Protein AF-A0A0D6ZYA7-F1 (afdb_monomer)

Structure (mmCIF, N/CA/C/O backbone):
data_AF-A0A0D6ZYA7-F1
#
_entry.id   AF-A0A0D6ZYA7-F1
#
loop_
_atom_site.group_PDB
_atom_site.id
_atom_site.type_symbol
_atom_site.label_atom_id
_atom_site.label_alt_id
_atom_site.label_comp_id
_atom_site.label_asym_id
_atom_site.label_entity_id
_atom_site.label_seq_id
_atom_site.pdbx_PDB_ins_code
_atom_site.Cartn_x
_atom_site.Cartn_y
_atom_site.Cartn_z
_atom_site.occupancy
_atom_site.B_iso_or_equiv
_atom_site.auth_seq_id
_atom_site.auth_comp_id
_atom_site.auth_asym_id
_atom_site.auth_atom_id
_atom_site.pdbx_PDB_model_num
ATOM 1 N N . MET A 1 1 ? 7.123 27.971 -6.204 1.00 27.34 1 MET A N 1
ATOM 2 C CA . MET A 1 1 ? 7.554 26.695 -5.605 1.00 27.34 1 MET A CA 1
ATOM 3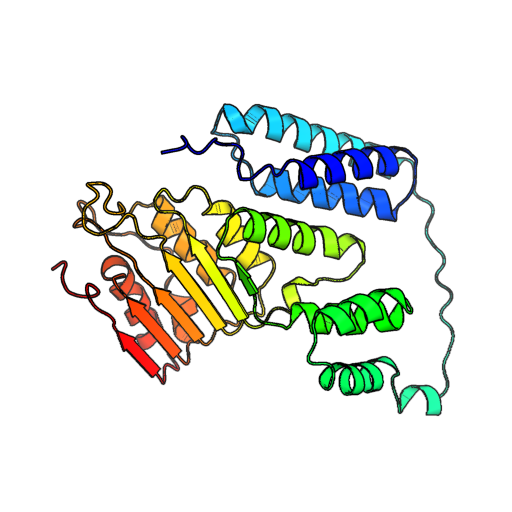 C C . MET A 1 1 ? 7.443 26.817 -4.100 1.00 27.34 1 MET A C 1
ATOM 5 O O . MET A 1 1 ? 8.251 27.496 -3.482 1.00 27.34 1 MET A O 1
ATOM 9 N N . THR A 1 2 ? 6.384 26.265 -3.517 1.00 24.59 2 THR A N 1
ATOM 10 C CA . THR A 1 2 ? 6.310 26.042 -2.070 1.00 24.59 2 THR A CA 1
ATOM 11 C C . THR A 1 2 ? 7.345 24.984 -1.723 1.00 24.59 2 THR A C 1
ATOM 13 O O . THR A 1 2 ? 7.257 23.864 -2.215 1.00 24.59 2 THR A O 1
ATOM 16 N N . ILE A 1 3 ? 8.343 25.369 -0.934 1.00 27.20 3 ILE A N 1
ATOM 17 C CA . ILE A 1 3 ? 9.324 24.457 -0.346 1.00 27.20 3 ILE A CA 1
ATOM 18 C C . ILE A 1 3 ? 8.525 23.432 0.470 1.00 27.20 3 ILE A C 1
ATOM 20 O O . ILE A 1 3 ? 7.882 23.796 1.458 1.00 27.20 3 ILE A O 1
ATOM 24 N N . LEU A 1 4 ? 8.480 22.191 -0.015 1.00 34.66 4 LEU A N 1
ATOM 25 C CA . LEU A 1 4 ? 7.764 21.084 0.614 1.00 34.66 4 LEU A CA 1
ATOM 26 C C . LEU A 1 4 ? 8.436 20.792 1.962 1.00 34.66 4 LEU A C 1
ATOM 28 O O . LEU A 1 4 ? 9.656 20.673 2.062 1.00 34.66 4 LEU A O 1
ATOM 32 N N . SER A 1 5 ? 7.644 20.802 3.031 1.00 36.56 5 SER A N 1
ATOM 33 C CA . SER A 1 5 ? 8.144 20.660 4.397 1.00 36.56 5 SER A CA 1
ATOM 34 C C . SER A 1 5 ? 8.345 19.172 4.712 1.00 36.56 5 SER A C 1
ATOM 36 O O . SER A 1 5 ? 7.483 18.377 4.350 1.00 36.56 5 SER A O 1
ATOM 38 N N . PRO A 1 6 ? 9.358 18.775 5.505 1.00 38.84 6 PRO A N 1
ATOM 39 C CA . PRO A 1 6 ? 9.546 17.396 5.998 1.00 38.84 6 PRO A CA 1
ATOM 40 C C . PRO A 1 6 ? 8.375 16.810 6.828 1.00 38.84 6 PRO A C 1
ATOM 42 O O . PRO A 1 6 ? 8.498 15.751 7.434 1.00 38.84 6 PRO A O 1
ATOM 45 N N . ASN A 1 7 ? 7.240 17.511 6.913 1.00 51.12 7 ASN A N 1
ATOM 46 C CA . ASN A 1 7 ? 6.083 17.215 7.753 1.00 51.12 7 ASN A CA 1
ATOM 47 C C . ASN A 1 7 ? 4.906 16.553 7.012 1.00 51.12 7 ASN A C 1
ATOM 49 O O . ASN A 1 7 ? 3.872 16.334 7.635 1.00 51.12 7 ASN A O 1
ATOM 53 N N . HIS A 1 8 ? 5.019 16.205 5.725 1.00 54.81 8 HIS A N 1
ATOM 54 C CA . HIS A 1 8 ? 3.889 15.627 4.975 1.00 54.81 8 HIS A CA 1
ATOM 55 C C . HIS A 1 8 ? 3.412 14.258 5.508 1.00 54.81 8 HIS A C 1
ATOM 57 O O . HIS A 1 8 ? 2.240 13.923 5.371 1.00 54.81 8 HIS A O 1
ATOM 63 N N . LEU A 1 9 ? 4.278 13.493 6.186 1.00 56.12 9 LEU A N 1
ATOM 64 C CA . LEU A 1 9 ? 3.912 12.223 6.843 1.00 56.12 9 LEU A CA 1
ATOM 65 C C . LEU A 1 9 ? 3.143 12.414 8.166 1.00 56.12 9 LEU A C 1
ATOM 67 O O . LEU A 1 9 ? 2.661 11.449 8.756 1.00 56.12 9 LEU A O 1
ATOM 71 N N . LEU A 1 10 ? 3.050 13.654 8.648 1.00 59.16 10 LEU A N 1
ATOM 72 C CA . LEU A 1 10 ? 2.496 14.038 9.942 1.00 59.16 10 LEU A CA 1
ATOM 73 C C . LEU A 1 10 ? 1.317 14.984 9.734 1.00 59.16 10 LEU A C 1
ATOM 75 O O . LEU A 1 10 ? 1.312 16.124 10.201 1.00 59.16 10 LEU A O 1
ATOM 79 N N . GLU A 1 11 ? 0.323 14.503 8.996 1.00 64.38 11 GLU A N 1
ATOM 80 C CA . GLU A 1 11 ? -0.922 15.229 8.784 1.00 64.38 11 GLU A CA 1
ATOM 81 C C . GLU A 1 11 ? -1.530 15.616 10.146 1.00 64.38 11 GLU A C 1
ATOM 83 O O . GLU A 1 11 ? -1.742 14.760 11.013 1.00 64.38 11 GLU A O 1
ATOM 88 N N . GLN A 1 12 ? -1.782 16.913 10.358 1.00 64.25 12 GLN A N 1
ATOM 89 C CA . GLN A 1 12 ? -2.197 17.446 11.662 1.00 64.25 12 GLN A CA 1
ATOM 90 C C . GLN A 1 12 ? -3.466 16.757 12.187 1.00 64.25 12 GLN A C 1
ATOM 92 O O . GLN A 1 12 ? -3.571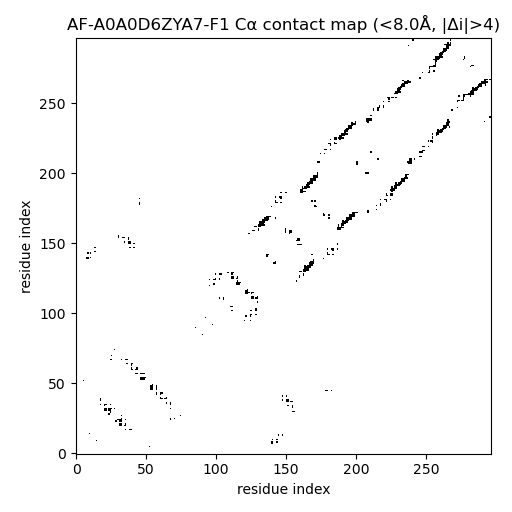 16.458 13.370 1.00 64.25 12 GLN A O 1
ATOM 97 N N . THR A 1 13 ? -4.393 16.425 11.292 1.00 60.84 13 THR A N 1
ATOM 98 C CA . THR A 1 13 ? -5.633 15.690 11.579 1.00 60.84 13 THR A CA 1
ATOM 99 C C . THR A 1 13 ? -5.370 14.316 12.207 1.00 60.84 13 THR A C 1
ATOM 101 O O . THR A 1 13 ? -6.045 13.921 13.161 1.00 60.84 13 THR A O 1
ATOM 104 N N . ILE A 1 14 ? -4.360 13.594 11.720 1.00 65.56 14 ILE A N 1
ATOM 105 C CA . ILE A 1 14 ? -3.967 12.269 12.214 1.00 65.56 14 ILE A CA 1
ATOM 106 C C . ILE A 1 14 ? -3.228 12.394 13.550 1.00 65.56 14 ILE A C 1
ATOM 108 O O . ILE A 1 14 ? -3.440 11.584 14.461 1.00 65.56 14 ILE A O 1
ATOM 112 N N . LEU A 1 15 ? -2.400 13.430 13.706 1.00 64.06 15 LEU A N 1
ATOM 113 C CA . LEU A 1 15 ? -1.754 13.752 14.980 1.00 64.06 15 LEU A CA 1
ATOM 114 C C . LEU A 1 15 ? -2.774 14.103 16.068 1.00 64.06 15 LEU A C 1
ATOM 116 O O . LEU A 1 15 ? -2.695 13.580 17.184 1.00 64.06 15 LEU A O 1
ATOM 120 N N . ASP A 1 16 ? -3.762 14.931 15.736 1.00 61.72 16 ASP A N 1
ATOM 121 C CA . ASP A 1 16 ? -4.838 15.331 16.640 1.00 61.72 16 ASP A CA 1
ATOM 122 C C . ASP A 1 16 ? -5.669 14.115 17.058 1.00 61.72 16 ASP A C 1
ATOM 124 O O . ASP A 1 16 ? -5.930 13.913 18.250 1.00 61.72 16 ASP A O 1
ATOM 128 N N . PHE A 1 17 ? -6.013 13.244 16.102 1.00 69.38 17 PHE A N 1
ATOM 129 C CA . PHE A 1 17 ? -6.710 11.988 16.376 1.00 69.38 17 PHE A CA 1
ATOM 130 C C . PHE A 1 17 ? -5.899 11.069 17.298 1.00 69.38 17 PHE A C 1
ATOM 132 O O . PHE A 1 17 ? -6.431 10.541 18.280 1.00 69.38 17 PHE A O 1
ATOM 139 N N . THR A 1 18 ? -4.608 10.887 17.018 1.00 64.44 18 THR A N 1
ATOM 140 C CA . THR A 1 18 ? -3.719 10.023 17.810 1.00 64.44 18 THR A CA 1
ATOM 141 C C . THR A 1 18 ? -3.585 10.555 19.234 1.00 64.44 18 THR A C 1
ATOM 143 O O . THR A 1 18 ? -3.705 9.799 20.200 1.00 64.44 18 THR A O 1
ATOM 146 N N . THR A 1 19 ? -3.451 11.872 19.386 1.00 66.25 19 THR A N 1
ATOM 147 C CA . THR A 1 19 ? -3.387 12.550 20.687 1.00 66.25 19 THR A CA 1
ATOM 148 C C . THR A 1 19 ? -4.690 12.386 21.471 1.00 66.25 19 THR A C 1
ATOM 150 O O . THR A 1 19 ? -4.669 12.010 22.647 1.00 66.25 19 THR A O 1
ATOM 153 N N . ALA A 1 20 ? -5.839 12.621 20.830 1.00 63.00 20 ALA A N 1
ATOM 154 C CA . ALA A 1 20 ? -7.153 12.475 21.454 1.00 63.00 20 ALA A CA 1
ATOM 155 C C . ALA A 1 20 ? -7.415 11.029 21.907 1.00 63.00 20 ALA A C 1
ATOM 157 O O . ALA A 1 20 ? -7.830 10.801 23.046 1.00 63.00 20 ALA A O 1
ATOM 158 N N . THR A 1 21 ? -7.098 10.056 21.050 1.00 64.38 21 THR A N 1
ATOM 159 C CA . THR A 1 21 ? -7.255 8.621 21.334 1.00 64.38 21 THR A CA 1
ATOM 160 C C . THR A 1 21 ? -6.328 8.178 22.466 1.00 64.38 21 THR A C 1
ATOM 162 O O . THR A 1 21 ? -6.749 7.443 23.354 1.00 64.38 21 THR A O 1
ATOM 165 N N . THR A 1 22 ? -5.092 8.683 22.510 1.00 68.25 22 THR A N 1
ATOM 166 C CA . THR A 1 22 ? -4.138 8.401 23.599 1.00 68.25 22 THR A CA 1
ATOM 167 C C . THR A 1 22 ? -4.645 8.928 24.936 1.00 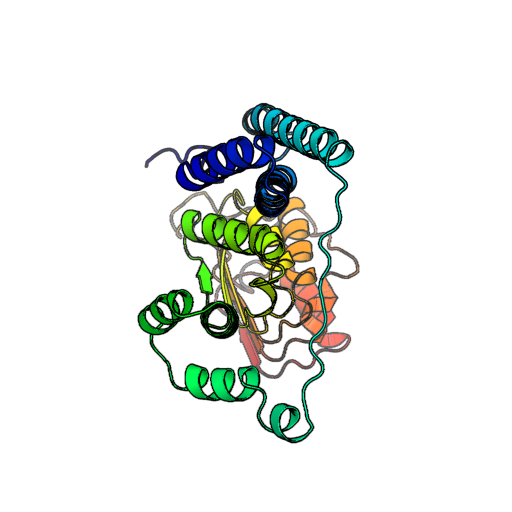68.25 22 THR A C 1
ATOM 169 O O . THR A 1 22 ? -4.628 8.212 25.937 1.00 68.25 22 THR A O 1
ATOM 172 N N . ARG A 1 23 ? -5.180 10.154 24.958 1.00 68.19 23 ARG A N 1
ATOM 173 C CA . ARG A 1 23 ? -5.787 10.729 26.165 1.00 68.19 23 ARG A CA 1
ATOM 174 C C . ARG A 1 23 ? -6.977 9.893 26.648 1.00 68.19 23 ARG A C 1
ATOM 176 O O . ARG A 1 23 ? -7.090 9.627 27.842 1.00 68.19 23 ARG A O 1
ATOM 183 N N . ALA A 1 24 ? -7.831 9.435 25.731 1.00 63.47 24 ALA A N 1
ATOM 184 C CA . ALA A 1 24 ? -8.959 8.560 26.052 1.00 63.47 24 ALA A CA 1
ATOM 185 C C . ALA A 1 24 ? -8.515 7.162 26.534 1.00 63.47 24 ALA A C 1
ATOM 187 O O . ALA A 1 24 ? -9.109 6.601 27.455 1.00 63.47 24 ALA A O 1
ATOM 188 N N . ALA A 1 25 ? -7.449 6.611 25.952 1.00 66.94 25 ALA A N 1
ATOM 189 C CA . ALA A 1 25 ? -6.867 5.319 26.308 1.00 66.94 25 ALA A CA 1
ATOM 190 C C . ALA A 1 25 ? -6.309 5.289 27.741 1.00 66.94 25 ALA A C 1
ATOM 192 O O . ALA A 1 25 ? -6.545 4.324 28.483 1.00 66.94 25 ALA A O 1
ATOM 193 N N . LEU A 1 26 ? -5.629 6.365 28.151 1.00 66.81 26 LEU A N 1
ATOM 194 C CA . LEU A 1 26 ? -5.155 6.555 29.526 1.00 66.81 26 LEU A CA 1
ATOM 195 C C . LEU A 1 26 ? -6.319 6.617 30.534 1.00 66.81 26 LEU A C 1
ATOM 197 O O . LEU A 1 26 ? -6.157 6.201 31.677 1.00 66.81 26 LEU A O 1
ATOM 201 N N . GLY A 1 27 ? -7.514 7.025 30.089 1.00 64.75 27 GLY A N 1
ATOM 202 C CA . GLY A 1 27 ? -8.759 7.016 30.865 1.00 64.75 27 GLY A CA 1
ATOM 203 C C . GLY A 1 27 ? -9.431 5.645 31.053 1.00 64.75 27 GLY A C 1
ATOM 204 O O . GLY A 1 27 ? -10.433 5.572 31.758 1.00 64.75 27 GLY A O 1
ATOM 205 N N . GLY A 1 28 ? -8.908 4.555 30.467 1.00 58.28 28 GLY A N 1
ATOM 206 C CA . GLY A 1 28 ? -9.279 3.184 30.869 1.00 58.28 28 GLY A CA 1
ATOM 207 C C . GLY A 1 28 ? -10.145 2.351 29.916 1.00 58.28 28 GLY A C 1
ATOM 208 O O . GLY A 1 28 ? -10.574 1.269 30.303 1.00 58.28 28 GLY A O 1
ATOM 209 N N . VAL A 1 29 ? -10.391 2.779 28.673 1.00 63.84 29 VAL A N 1
ATOM 210 C CA . VAL A 1 29 ? -11.175 1.978 27.708 1.00 63.84 29 VAL A CA 1
ATOM 211 C C . VAL A 1 29 ? -10.259 1.068 26.877 1.00 63.84 29 VAL A C 1
ATOM 213 O O . VAL A 1 29 ? -9.436 1.547 26.101 1.00 63.84 29 VAL A O 1
ATOM 216 N N . GLU A 1 30 ? -10.424 -0.254 26.988 1.00 65.81 30 GLU A N 1
ATOM 217 C CA . GLU A 1 30 ? -9.566 -1.265 26.335 1.00 65.81 30 GLU A CA 1
ATOM 218 C C . GLU A 1 30 ? -9.488 -1.108 24.801 1.00 65.81 30 GLU A C 1
ATOM 220 O O . GLU A 1 30 ? -8.398 -1.074 24.228 1.00 65.81 30 GLU A O 1
ATOM 225 N N . ASN A 1 31 ? -10.625 -0.887 24.127 1.00 65.81 31 ASN A N 1
ATOM 226 C CA . ASN A 1 31 ? -10.653 -0.645 22.676 1.00 65.81 31 ASN A CA 1
ATOM 227 C C . ASN A 1 31 ? -9.946 0.665 22.270 1.00 65.81 31 ASN A C 1
ATOM 229 O O . ASN A 1 31 ? -9.339 0.734 21.200 1.00 65.81 31 ASN A O 1
ATOM 233 N N . GLN A 1 32 ? -9.986 1.697 23.122 1.00 70.00 32 GLN A N 1
ATOM 234 C CA . GLN A 1 32 ? -9.280 2.965 22.885 1.00 70.00 32 GLN A CA 1
ATOM 235 C C . GLN A 1 32 ? -7.770 2.784 23.053 1.00 70.00 32 GLN A C 1
ATOM 237 O O . GLN A 1 32 ? -7.006 3.326 22.263 1.00 70.00 32 GLN A O 1
ATOM 242 N N . ARG A 1 33 ? -7.332 1.951 24.008 1.00 74.19 33 ARG A N 1
ATOM 243 C CA . ARG A 1 33 ? -5.915 1.588 24.169 1.00 74.19 33 ARG A CA 1
ATOM 244 C C . ARG A 1 33 ? -5.376 0.859 22.954 1.00 74.19 33 ARG A C 1
ATOM 246 O O . ARG A 1 33 ? -4.363 1.278 22.415 1.00 74.19 33 ARG A O 1
ATOM 253 N N . LYS A 1 34 ? -6.090 -0.157 22.460 1.00 78.94 34 LYS A N 1
ATOM 254 C CA . LYS A 1 34 ? -5.686 -0.878 21.244 1.00 78.94 34 LYS A CA 1
ATOM 255 C C . LYS A 1 34 ? -5.596 0.054 20.029 1.00 78.94 34 LYS A C 1
ATOM 257 O O . LYS A 1 34 ? -4.653 -0.048 19.251 1.00 78.94 34 LYS A O 1
ATOM 262 N N . THR A 1 35 ? -6.543 0.985 19.892 1.00 76.25 35 THR A N 1
ATOM 263 C CA . THR A 1 35 ? -6.526 1.998 18.822 1.00 76.25 35 THR A CA 1
ATOM 264 C C . THR A 1 35 ? -5.338 2.950 18.969 1.00 76.25 35 THR A C 1
ATOM 266 O O . THR A 1 35 ? -4.628 3.178 17.994 1.00 76.25 35 THR A O 1
ATOM 269 N N . ALA A 1 36 ? -5.073 3.452 20.180 1.00 73.06 36 ALA A N 1
ATOM 270 C CA . ALA A 1 36 ? -3.934 4.321 20.461 1.00 73.06 36 ALA A CA 1
ATOM 271 C C . ALA A 1 36 ? -2.598 3.611 20.190 1.00 73.06 36 ALA A C 1
ATOM 273 O O . ALA A 1 36 ? -1.747 4.167 19.505 1.00 73.06 36 ALA A O 1
ATOM 274 N N . SER A 1 37 ? -2.429 2.365 20.646 1.00 83.50 37 SER A N 1
ATOM 275 C CA . SER A 1 37 ? -1.213 1.586 20.394 1.00 83.50 37 SER A CA 1
ATOM 276 C C . SER A 1 37 ? -0.972 1.379 18.898 1.00 83.50 37 SER A C 1
ATOM 278 O O . SER A 1 37 ? 0.136 1.612 18.429 1.00 83.50 37 SER A O 1
ATOM 280 N N . LEU A 1 38 ? -1.997 1.010 18.119 1.00 82.00 38 LEU A N 1
ATOM 281 C CA . LEU A 1 38 ? -1.848 0.862 16.664 1.00 82.00 38 LEU A CA 1
ATOM 282 C C . LEU A 1 38 ? -1.545 2.198 15.966 1.00 82.00 38 LEU A C 1
ATOM 284 O O . LEU A 1 38 ? -0.748 2.224 15.029 1.00 82.00 38 LEU A O 1
ATOM 288 N N . ALA A 1 39 ? -2.138 3.302 16.431 1.00 78.12 39 ALA A N 1
ATOM 289 C CA . ALA A 1 39 ? -1.873 4.638 15.900 1.00 78.12 39 ALA A CA 1
ATOM 290 C C . ALA A 1 39 ? -0.416 5.071 16.138 1.00 78.12 39 ALA A C 1
ATOM 292 O O . ALA A 1 39 ? 0.238 5.565 15.224 1.00 78.12 39 ALA A O 1
ATOM 293 N N . HIS A 1 40 ? 0.135 4.820 17.328 1.00 79.81 40 HIS A N 1
ATOM 294 C CA . HIS A 1 40 ? 1.549 5.098 17.603 1.00 79.81 40 HIS A CA 1
ATOM 295 C C . HIS A 1 40 ? 2.490 4.136 16.867 1.00 79.81 40 HIS A C 1
ATOM 297 O O . HIS A 1 40 ? 3.501 4.570 16.320 1.00 79.81 40 HIS A O 1
ATOM 303 N N . GLN A 1 41 ? 2.149 2.844 16.779 1.00 86.62 41 GLN A N 1
ATOM 304 C CA . GLN A 1 41 ? 2.923 1.860 16.008 1.00 86.62 41 GLN A CA 1
ATOM 305 C C . GLN A 1 41 ? 3.013 2.226 14.525 1.00 86.62 41 GLN A C 1
ATOM 307 O O . GLN A 1 41 ? 4.044 1.973 13.902 1.00 86.62 41 GLN A O 1
ATOM 312 N N . PHE A 1 42 ? 1.965 2.832 13.958 1.00 85.56 42 PHE A N 1
ATOM 313 C CA . PHE A 1 42 ? 2.005 3.359 12.598 1.00 85.56 42 PHE A CA 1
ATOM 314 C C . PHE A 1 42 ? 3.157 4.358 12.429 1.00 85.56 42 PHE A C 1
ATOM 316 O O . PHE A 1 42 ? 4.023 4.127 11.585 1.00 85.56 42 PHE A O 1
ATOM 323 N N . PHE A 1 43 ? 3.229 5.390 13.276 1.00 82.38 43 PHE A N 1
ATOM 324 C CA . PHE A 1 43 ? 4.291 6.396 13.202 1.00 82.38 43 PHE A CA 1
ATOM 325 C C . PHE A 1 43 ? 5.676 5.824 13.505 1.00 82.38 43 PHE A C 1
ATOM 327 O O . PHE A 1 43 ? 6.622 6.121 12.781 1.00 82.38 43 PHE A O 1
ATOM 334 N N . VAL A 1 44 ? 5.802 4.949 14.508 1.00 84.69 44 VAL A N 1
ATOM 335 C CA . VAL A 1 44 ? 7.081 4.287 14.823 1.00 84.69 44 VAL A CA 1
ATOM 336 C C . VAL A 1 44 ? 7.585 3.438 13.658 1.00 84.69 44 VAL A C 1
ATOM 338 O O . VAL A 1 44 ? 8.784 3.391 13.416 1.00 84.69 44 VAL A O 1
ATOM 341 N N . SER A 1 45 ? 6.685 2.789 12.914 1.00 85.06 45 SER A N 1
ATOM 342 C CA . SER A 1 45 ? 7.066 2.001 11.736 1.00 85.06 45 SER A CA 1
ATOM 343 C C . SER A 1 45 ? 7.414 2.840 10.506 1.00 85.06 45 SER A C 1
ATOM 345 O O . SER A 1 45 ? 7.946 2.295 9.544 1.00 85.06 45 SER A O 1
ATOM 347 N N . LEU A 1 46 ? 7.070 4.130 10.514 1.00 83.75 46 LEU A N 1
ATOM 348 C CA . LEU A 1 46 ? 7.222 5.017 9.366 1.00 83.75 46 LEU A CA 1
ATOM 349 C C . LEU A 1 46 ? 8.417 5.963 9.516 1.00 83.75 46 LEU A C 1
ATOM 351 O O . LEU A 1 46 ? 9.105 6.198 8.528 1.00 83.75 46 LEU A O 1
ATOM 355 N N . LEU A 1 47 ? 8.662 6.500 10.715 1.00 83.25 47 LEU A N 1
ATOM 356 C CA . LEU A 1 47 ? 9.702 7.500 10.981 1.00 83.25 47 LEU A CA 1
ATOM 357 C C . LEU A 1 47 ? 11.109 6.889 11.088 1.00 83.25 47 LEU A C 1
ATOM 359 O O . LEU A 1 47 ? 11.278 5.764 11.552 1.00 83.25 47 LEU A O 1
ATOM 363 N N . ASP A 1 48 ? 12.116 7.656 10.675 1.00 78.75 48 ASP A N 1
ATOM 364 C CA . ASP A 1 48 ? 13.518 7.254 10.597 1.00 78.75 48 ASP A CA 1
ATOM 365 C C . ASP A 1 48 ? 14.308 7.909 11.727 1.00 78.75 48 ASP A C 1
ATOM 367 O O . ASP A 1 48 ? 14.333 9.127 11.901 1.00 78.75 48 ASP A O 1
ATOM 371 N N . GLU A 1 49 ? 14.976 7.066 12.504 1.00 81.75 49 GLU A N 1
ATOM 372 C CA . GLU A 1 49 ? 15.797 7.471 13.637 1.00 81.75 49 GLU A CA 1
ATOM 373 C C . GLU A 1 49 ? 17.085 8.187 13.208 1.00 81.75 49 GLU A C 1
ATOM 375 O O . GLU A 1 49 ? 17.656 8.946 13.998 1.00 81.75 49 GLU A O 1
ATOM 380 N N . SER A 1 50 ? 17.533 7.966 11.967 1.00 78.44 50 SER A N 1
ATOM 381 C CA . SER A 1 50 ? 18.725 8.599 11.404 1.00 78.44 50 SER A CA 1
ATOM 382 C C . SER A 1 50 ? 18.495 10.069 11.031 1.00 78.44 50 SER A C 1
ATOM 384 O O . SER A 1 50 ? 19.431 10.869 11.087 1.00 78.44 50 SER A O 1
ATOM 386 N N . ASN A 1 51 ? 17.245 10.450 10.739 1.00 77.81 51 ASN A N 1
ATOM 387 C CA . ASN A 1 51 ? 16.860 11.822 10.438 1.00 77.81 51 ASN A CA 1
ATOM 388 C C . ASN A 1 51 ? 16.629 12.618 11.741 1.00 77.81 51 ASN A C 1
ATOM 390 O O . ASN A 1 51 ? 15.666 12.344 12.465 1.00 77.81 51 ASN A O 1
ATOM 394 N N . PRO A 1 52 ? 17.435 13.656 12.045 1.00 76.81 52 PRO A N 1
ATOM 395 C CA . PRO A 1 52 ? 17.294 14.430 13.280 1.00 76.81 52 PRO A CA 1
ATOM 396 C C . PRO A 1 52 ? 15.911 15.071 13.468 1.00 76.81 52 PRO A C 1
ATOM 398 O O . PRO A 1 52 ? 15.437 15.159 14.599 1.00 76.81 52 PRO A O 1
ATOM 401 N N . ALA A 1 53 ? 15.248 15.482 12.379 1.00 72.50 53 ALA A N 1
ATOM 402 C CA . ALA A 1 53 ? 13.926 16.112 12.427 1.00 72.50 53 ALA A CA 1
ATOM 403 C C . ALA A 1 53 ? 12.794 15.115 12.740 1.00 72.50 53 ALA A C 1
ATOM 405 O O . ALA A 1 53 ? 11.752 15.497 13.278 1.00 72.50 53 ALA A O 1
ATOM 406 N N . GLU A 1 54 ? 12.987 13.835 12.414 1.00 78.94 54 GLU A N 1
ATOM 407 C CA . GLU A 1 54 ? 12.034 12.761 12.708 1.00 78.94 54 GLU A CA 1
ATOM 408 C C . GLU A 1 54 ? 12.322 12.098 14.058 1.00 78.94 54 GLU A C 1
ATOM 410 O O . GLU A 1 54 ? 11.390 11.703 14.759 1.00 78.94 54 GLU A O 1
ATOM 415 N N . LYS A 1 55 ? 13.596 12.036 14.463 1.00 78.88 55 LYS A N 1
ATOM 416 C CA . LYS A 1 55 ? 14.060 11.376 15.687 1.00 78.88 55 LYS A CA 1
ATOM 417 C C . LYS A 1 55 ? 13.356 11.861 16.954 1.00 78.88 55 LYS A C 1
ATOM 419 O O . LYS A 1 55 ? 12.983 11.042 17.796 1.00 78.88 55 LYS A O 1
ATOM 424 N N . GLU A 1 56 ? 13.160 13.170 17.103 1.00 78.31 56 GLU A N 1
ATOM 425 C CA . GLU A 1 56 ? 12.483 13.740 18.279 1.00 78.31 56 GLU A CA 1
ATOM 426 C C . GLU A 1 56 ? 11.031 13.244 18.375 1.00 78.31 56 GLU A C 1
ATOM 428 O O . GLU A 1 56 ? 10.585 12.773 19.422 1.00 78.31 56 GLU A O 1
ATOM 433 N N . LYS A 1 57 ? 10.317 13.247 17.246 1.00 77.44 57 LYS A N 1
ATOM 434 C CA . LYS A 1 57 ? 8.929 12.774 17.161 1.00 77.44 57 LYS A CA 1
ATOM 435 C C . LYS A 1 57 ? 8.837 11.261 17.334 1.00 77.44 57 LYS A C 1
ATOM 437 O O . LYS A 1 57 ? 7.949 10.776 18.029 1.00 77.44 57 LYS A O 1
ATOM 442 N N . LEU A 1 58 ? 9.774 10.514 16.752 1.00 81.38 58 LEU A N 1
ATOM 443 C CA . LEU A 1 58 ? 9.886 9.069 16.928 1.00 81.38 58 LEU A CA 1
ATOM 444 C C . LEU A 1 58 ? 10.087 8.704 18.403 1.00 81.38 58 LEU A C 1
ATOM 446 O O . LEU A 1 58 ? 9.440 7.781 18.891 1.00 81.38 58 LEU A O 1
ATOM 450 N N . THR A 1 59 ? 10.941 9.444 19.114 1.00 79.75 59 THR A N 1
ATOM 451 C CA . THR A 1 59 ? 11.159 9.260 20.558 1.00 79.75 59 THR A CA 1
ATOM 452 C C . THR A 1 59 ? 9.852 9.466 21.322 1.00 79.75 59 THR A C 1
ATOM 454 O O . THR A 1 59 ? 9.441 8.586 22.072 1.00 79.75 59 THR A O 1
ATOM 457 N N . LEU A 1 60 ? 9.119 10.544 21.029 1.00 79.31 60 LEU A N 1
ATOM 458 C CA . LEU A 1 60 ? 7.824 10.820 21.654 1.00 79.31 60 LEU A CA 1
ATOM 459 C C . LEU A 1 60 ? 6.789 9.706 21.414 1.00 79.31 60 LEU A C 1
ATOM 461 O O . LEU A 1 60 ? 6.074 9.317 22.340 1.00 79.31 60 LEU A O 1
ATOM 465 N N . PHE A 1 61 ? 6.703 9.162 20.197 1.00 81.69 61 PHE A N 1
ATOM 466 C CA . PHE A 1 61 ? 5.792 8.052 19.895 1.00 81.69 61 PHE A CA 1
ATOM 467 C C . PHE A 1 61 ? 6.213 6.738 20.573 1.00 81.69 61 PHE A C 1
ATOM 469 O O . PHE A 1 61 ? 5.349 6.012 21.072 1.00 81.69 61 PHE A O 1
ATOM 476 N N . LYS A 1 62 ? 7.521 6.444 20.648 1.00 82.62 62 LYS A N 1
ATOM 477 C CA . LYS A 1 62 ? 8.056 5.295 21.404 1.00 82.62 62 LYS A CA 1
ATOM 478 C C . LYS A 1 62 ? 7.719 5.422 22.898 1.00 82.62 62 LYS A C 1
ATOM 480 O O . LYS A 1 62 ? 7.213 4.468 23.487 1.00 82.62 62 LYS A O 1
ATOM 485 N N . ASP A 1 63 ? 7.894 6.604 23.484 1.00 78.75 63 ASP A N 1
ATOM 486 C CA . ASP A 1 63 ? 7.573 6.865 24.893 1.00 78.75 63 ASP A CA 1
ATOM 487 C C . ASP A 1 63 ? 6.070 6.714 25.176 1.00 78.75 63 ASP A C 1
ATOM 489 O O . ASP A 1 63 ? 5.673 6.101 26.171 1.00 78.75 63 ASP A O 1
ATOM 493 N N . CYS A 1 64 ? 5.212 7.201 24.271 1.00 77.19 64 CYS A N 1
ATOM 494 C CA . CYS A 1 64 ? 3.763 7.020 24.378 1.00 77.19 64 CYS A CA 1
ATOM 495 C C . CYS A 1 64 ? 3.351 5.539 24.307 1.00 77.19 64 CYS A C 1
ATOM 497 O O . CYS A 1 64 ? 2.473 5.120 25.064 1.00 77.19 64 CYS A O 1
ATOM 499 N N . LEU A 1 65 ? 3.982 4.734 23.441 1.00 80.81 65 LEU A N 1
ATOM 500 C CA . LEU A 1 65 ? 3.758 3.282 23.397 1.00 80.81 65 LEU A CA 1
ATOM 501 C C . LEU A 1 65 ? 4.147 2.611 24.710 1.00 80.81 65 LEU A C 1
ATOM 503 O O . LEU A 1 65 ? 3.343 1.868 25.268 1.00 80.81 65 LEU A O 1
ATOM 507 N N . HIS A 1 66 ? 5.329 2.928 25.240 1.00 81.31 66 HIS A N 1
ATOM 508 C CA . HIS A 1 66 ? 5.776 2.397 26.526 1.00 81.31 66 HIS A CA 1
ATOM 509 C C . HIS A 1 66 ? 4.810 2.753 27.665 1.00 81.31 66 HIS A C 1
ATOM 511 O O . HIS A 1 66 ? 4.502 1.903 28.504 1.00 81.31 66 HIS A O 1
ATOM 517 N N . ALA A 1 67 ? 4.274 3.977 27.675 1.00 75.25 67 ALA A N 1
ATOM 518 C CA . ALA A 1 67 ? 3.281 4.399 28.659 1.00 75.25 67 ALA A CA 1
ATOM 519 C C . ALA A 1 67 ? 1.947 3.634 28.529 1.00 75.25 67 ALA A C 1
ATOM 521 O O . ALA A 1 67 ? 1.353 3.244 29.539 1.00 75.25 67 ALA A O 1
ATOM 522 N N . LEU A 1 68 ? 1.476 3.384 27.302 1.00 74.62 68 LEU A N 1
ATOM 523 C CA . LEU A 1 68 ? 0.263 2.596 27.046 1.00 74.62 68 LEU A CA 1
ATOM 524 C C . LEU A 1 68 ? 0.436 1.125 27.454 1.00 74.62 68 LEU A C 1
ATOM 526 O O . LEU A 1 68 ? -0.472 0.551 28.064 1.00 74.62 68 LEU A O 1
ATOM 530 N N . ASP A 1 69 ? 1.603 0.538 27.182 1.00 73.06 69 ASP A N 1
ATOM 531 C CA . ASP A 1 69 ? 1.934 -0.834 27.570 1.00 73.06 69 ASP A CA 1
ATOM 532 C C . ASP A 1 69 ? 2.013 -0.976 29.095 1.00 73.06 69 ASP A C 1
ATOM 534 O O . ASP A 1 69 ? 1.413 -1.894 29.660 1.00 73.06 69 ASP A O 1
ATOM 538 N N . ALA A 1 70 ? 2.641 -0.027 29.794 1.00 66.75 70 ALA A N 1
ATOM 539 C CA . ALA A 1 70 ? 2.671 -0.008 31.257 1.00 66.75 70 ALA A CA 1
ATOM 540 C C . ALA A 1 70 ? 1.258 0.102 31.870 1.00 66.75 70 ALA A C 1
ATOM 542 O O . ALA A 1 70 ? 0.946 -0.570 32.856 1.00 66.75 70 ALA A O 1
ATOM 543 N N . ALA A 1 71 ? 0.363 0.886 31.258 1.00 58.41 71 ALA A N 1
ATOM 544 C CA . ALA A 1 71 ? -1.032 1.005 31.687 1.00 58.41 71 ALA A CA 1
ATOM 545 C C . ALA A 1 71 ? -1.877 -0.257 31.401 1.00 58.41 71 ALA A C 1
ATOM 547 O O . ALA A 1 71 ? -2.923 -0.461 32.032 1.00 58.41 71 ALA A O 1
ATOM 548 N N . SER A 1 72 ? -1.451 -1.109 30.461 1.00 53.38 72 SER A N 1
ATOM 549 C CA . SER A 1 72 ? -2.118 -2.378 30.136 1.00 53.38 72 SER A CA 1
ATOM 550 C C . SER A 1 72 ? -1.923 -3.444 31.223 1.00 53.38 72 SER A C 1
ATOM 552 O O . SER A 1 72 ? -2.871 -4.160 31.548 1.00 53.38 72 SER A O 1
ATOM 554 N N . VAL A 1 73 ? -0.751 -3.465 31.874 1.00 52.47 73 VAL A N 1
ATOM 555 C CA . VAL A 1 73 ? -0.412 -4.392 32.973 1.00 52.47 73 VAL A CA 1
ATOM 556 C C . VAL A 1 73 ? -1.339 -4.205 34.186 1.00 52.47 73 VAL A C 1
ATOM 558 O O . VAL A 1 73 ? -1.588 -5.147 34.934 1.00 52.47 73 VAL A O 1
ATOM 561 N N . LEU A 1 74 ? -1.926 -3.015 34.347 1.00 47.91 74 LEU A N 1
ATOM 562 C CA . LEU A 1 74 ? -2.831 -2.672 35.450 1.00 47.91 74 LEU A CA 1
ATOM 563 C C . LEU A 1 74 ? -4.320 -2.980 35.186 1.00 47.91 74 LEU A C 1
ATOM 565 O O . LEU A 1 74 ? -5.118 -2.888 36.114 1.00 47.91 74 LEU A O 1
ATOM 569 N N . ALA A 1 75 ? -4.723 -3.345 33.961 1.00 44.22 75 ALA A N 1
ATOM 570 C CA . ALA A 1 75 ? -6.140 -3.436 33.567 1.00 44.22 75 ALA A CA 1
ATOM 571 C C . ALA A 1 75 ? -6.577 -4.822 33.053 1.00 44.22 75 ALA A C 1
ATOM 573 O O . ALA A 1 75 ? -7.397 -4.928 32.141 1.00 44.22 75 ALA A O 1
ATOM 574 N N . SER A 1 76 ? -6.053 -5.905 33.633 1.00 37.34 76 SER A N 1
ATOM 575 C CA . SER A 1 76 ? -6.527 -7.261 33.328 1.00 37.34 76 SER A CA 1
ATOM 576 C C . SER A 1 76 ? -7.881 -7.548 33.995 1.00 37.34 76 SER A C 1
ATOM 578 O O . SER A 1 76 ? -7.950 -8.134 35.076 1.00 37.34 76 SER A O 1
ATOM 580 N N . THR A 1 77 ? -8.970 -7.244 33.294 1.00 40.50 77 THR A N 1
ATOM 581 C CA . THR A 1 77 ? -10.277 -7.882 33.512 1.00 40.50 77 THR A CA 1
ATOM 582 C C . THR A 1 77 ? -10.846 -8.316 32.167 1.00 40.50 77 THR A C 1
ATOM 584 O O . THR A 1 77 ? -11.187 -7.484 31.335 1.00 40.50 77 THR A O 1
ATOM 587 N N . LYS A 1 78 ? -10.916 -9.635 31.950 1.00 34.91 78 LYS A N 1
ATOM 588 C CA . LYS A 1 78 ? -11.405 -10.270 30.715 1.00 34.91 78 LYS A CA 1
ATOM 589 C C . LYS A 1 78 ? -12.862 -9.882 30.412 1.00 34.91 78 LYS A C 1
ATOM 591 O O . LYS A 1 78 ? -13.682 -9.934 31.332 1.00 34.91 78 LYS A O 1
ATOM 596 N N . PRO A 1 79 ? -13.254 -9.678 29.142 1.00 37.88 79 PRO A N 1
ATOM 597 C CA . PRO A 1 79 ? -14.661 -9.707 28.773 1.00 37.88 79 PRO A CA 1
ATOM 598 C C . PRO A 1 79 ? -15.154 -11.163 28.704 1.00 37.88 79 PRO A C 1
ATOM 600 O O . PRO A 1 79 ? -14.579 -12.006 28.011 1.00 37.88 79 PRO A O 1
ATOM 603 N N . ARG A 1 80 ? -16.245 -11.472 29.415 1.00 33.56 80 ARG A N 1
ATOM 604 C CA . ARG A 1 80 ? -17.047 -12.681 29.172 1.00 33.56 80 ARG A CA 1
ATOM 605 C C . ARG A 1 80 ? -17.815 -12.488 27.866 1.00 33.56 80 ARG A C 1
ATOM 607 O O . ARG A 1 80 ? -18.620 -11.569 27.760 1.00 33.56 80 ARG A O 1
ATOM 614 N N . THR A 1 81 ? -17.579 -13.351 26.887 1.00 36.47 81 THR A N 1
ATOM 615 C CA . THR A 1 81 ? -18.445 -13.496 25.711 1.00 36.47 81 THR A CA 1
ATOM 616 C C . THR A 1 81 ? -19.297 -14.743 25.909 1.00 36.47 81 THR A C 1
ATOM 618 O O . THR A 1 81 ? -18.791 -15.861 25.888 1.00 36.47 81 THR A O 1
ATOM 621 N N . GLU A 1 82 ? -20.589 -14.549 26.158 1.00 33.31 82 GLU A N 1
ATOM 622 C CA . GLU A 1 82 ? -21.578 -15.625 26.110 1.00 33.31 82 GLU A CA 1
ATOM 623 C C . GLU A 1 82 ? -21.890 -15.929 24.641 1.00 33.31 82 GLU A C 1
ATOM 625 O O . GLU A 1 82 ? -22.310 -15.053 23.883 1.00 33.31 82 GLU A O 1
ATOM 630 N N . PHE A 1 83 ? -21.645 -17.168 24.220 1.00 35.56 83 PHE A N 1
ATOM 631 C CA . PHE A 1 83 ? -22.030 -17.643 22.897 1.00 35.56 83 PHE A CA 1
ATOM 632 C C . PHE A 1 83 ? -23.498 -18.071 22.920 1.00 35.56 83 PHE A C 1
ATOM 634 O O . PHE A 1 83 ? -23.887 -18.958 23.676 1.00 35.56 83 PHE A O 1
ATOM 641 N N . ILE A 1 84 ? -24.311 -17.458 22.061 1.00 36.84 84 ILE A N 1
ATOM 642 C CA . ILE A 1 84 ? -25.695 -17.873 21.817 1.00 36.84 84 ILE A CA 1
ATOM 643 C C . ILE A 1 84 ? -25.672 -19.022 20.800 1.00 36.84 84 ILE A C 1
ATOM 645 O O . ILE A 1 84 ? -25.165 -18.860 19.689 1.00 36.84 84 ILE A O 1
ATOM 649 N N . HIS A 1 85 ? -26.231 -20.180 21.159 1.00 37.00 85 HIS A N 1
ATOM 650 C CA . HIS A 1 85 ? -26.442 -21.288 20.225 1.00 37.00 85 HIS A CA 1
ATOM 651 C C . HIS A 1 85 ? -27.608 -20.972 19.273 1.00 37.00 85 HIS A C 1
ATOM 653 O O . HIS A 1 85 ? -28.735 -20.760 19.714 1.00 37.00 85 HIS A O 1
ATOM 659 N N . LEU A 1 86 ? -27.334 -20.951 17.965 1.00 36.88 86 LEU A N 1
ATOM 660 C CA . LEU A 1 86 ? -28.322 -20.717 16.903 1.00 36.88 86 LEU A CA 1
ATOM 661 C C . LEU A 1 86 ? -28.745 -22.035 16.233 1.00 36.88 86 LEU A C 1
ATOM 663 O O . LEU A 1 86 ? -27.952 -22.971 16.119 1.00 36.88 86 LEU A O 1
ATOM 667 N N . SER A 1 87 ? -29.996 -22.090 15.773 1.00 44.19 87 SER A N 1
ATOM 668 C CA . SER A 1 87 ? -30.620 -23.267 15.145 1.00 44.19 87 SER A CA 1
ATOM 669 C C . SER A 1 87 ? -30.255 -23.440 13.660 1.00 44.19 87 SER A C 1
ATOM 671 O O . SER A 1 87 ? -29.807 -22.505 12.997 1.00 44.19 87 SER A O 1
ATOM 673 N N . VAL A 1 88 ? -30.501 -24.635 13.109 1.00 48.38 88 VAL A N 1
ATOM 674 C CA . VAL A 1 88 ? -30.157 -25.042 11.726 1.00 48.38 88 VAL A CA 1
ATOM 675 C C . VAL A 1 88 ? -30.760 -24.118 10.653 1.00 48.38 88 VAL A C 1
ATOM 677 O O . VAL A 1 88 ? -30.116 -23.849 9.646 1.00 48.38 88 VAL A O 1
ATOM 680 N N . LEU A 1 89 ? -31.942 -23.529 10.879 1.00 38.16 89 LEU A N 1
ATOM 681 C CA . LEU A 1 89 ? -32.556 -22.580 9.935 1.00 38.16 89 LEU A CA 1
ATOM 682 C C . LEU A 1 89 ? -31.849 -21.205 9.925 1.00 38.16 89 LEU A C 1
ATOM 684 O O . LEU A 1 89 ? -31.816 -20.530 8.901 1.00 38.16 89 LEU A O 1
ATOM 688 N N . GLN A 1 90 ? -31.222 -20.811 11.041 1.00 42.91 90 GLN A N 1
ATOM 689 C CA . GLN A 1 90 ? -30.403 -19.591 11.159 1.00 42.91 90 GLN A CA 1
ATOM 690 C C . GLN A 1 90 ? -28.992 -19.769 10.567 1.00 42.91 90 GLN A C 1
ATOM 692 O O . GLN A 1 90 ? -28.282 -18.786 10.362 1.00 42.91 90 GLN A O 1
ATOM 697 N N . GLN A 1 91 ? -28.588 -21.009 10.265 1.00 42.16 91 GLN A N 1
ATOM 698 C CA . GLN A 1 91 ? -27.333 -21.334 9.580 1.00 42.16 91 GLN A CA 1
ATOM 699 C C . GLN A 1 91 ? -27.448 -21.277 8.044 1.00 42.16 91 GLN A C 1
ATOM 701 O O . GLN A 1 91 ? -26.426 -21.099 7.385 1.00 42.16 91 GLN A O 1
ATOM 706 N N . VAL A 1 92 ? -28.657 -21.399 7.475 1.00 41.12 92 VAL A N 1
ATOM 707 C CA . VAL A 1 92 ? -28.881 -21.561 6.018 1.00 41.12 92 VAL A CA 1
ATOM 708 C C . VAL A 1 92 ? -28.941 -20.233 5.250 1.00 41.12 92 VAL A C 1
ATOM 710 O O . VAL A 1 92 ? -28.651 -20.195 4.059 1.00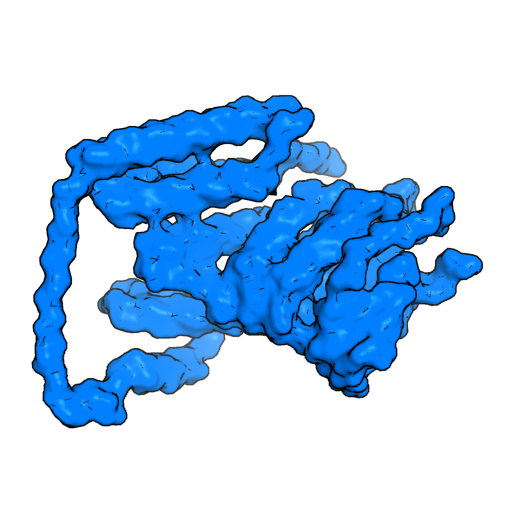 41.12 92 VAL A O 1
ATOM 713 N N . LEU A 1 93 ? -29.227 -19.119 5.919 1.00 42.56 93 LEU A N 1
ATOM 714 C CA . LEU A 1 93 ? -29.139 -17.777 5.341 1.00 42.56 93 LEU A CA 1
ATOM 715 C C . LEU A 1 93 ? -28.312 -16.917 6.287 1.00 42.56 93 LEU A C 1
ATOM 717 O O . LEU A 1 93 ? -28.857 -16.194 7.123 1.00 42.56 93 LEU A O 1
ATOM 721 N N . ARG A 1 94 ? -26.980 -17.023 6.219 1.00 53.19 94 ARG A N 1
ATOM 722 C CA . ARG A 1 94 ? -26.135 -16.131 7.014 1.00 53.19 94 ARG A CA 1
ATOM 723 C C . ARG A 1 94 ? -26.477 -14.710 6.597 1.00 53.19 94 ARG A C 1
ATOM 725 O O . ARG A 1 94 ? -26.293 -14.329 5.445 1.00 53.19 94 ARG A O 1
ATOM 732 N N . LEU A 1 95 ? -26.963 -13.921 7.550 1.00 58.78 95 LEU A N 1
ATOM 733 C CA . LEU A 1 95 ? -27.260 -12.505 7.355 1.00 58.78 95 LEU A CA 1
ATOM 734 C C . LEU A 1 95 ? -26.073 -11.781 6.700 1.00 58.78 95 LEU A C 1
ATOM 736 O O . LEU A 1 95 ? -26.282 -10.908 5.875 1.00 58.78 95 LEU A O 1
ATOM 740 N N . ALA A 1 96 ? -24.838 -12.188 7.009 1.00 59.91 96 ALA A N 1
ATOM 741 C CA . ALA A 1 96 ? -23.627 -11.675 6.375 1.00 59.91 96 ALA A CA 1
ATOM 742 C C . ALA A 1 96 ? -23.527 -11.995 4.870 1.00 59.91 96 ALA A C 1
ATOM 744 O O . ALA A 1 96 ? -23.123 -11.123 4.107 1.00 59.91 96 ALA A O 1
ATOM 745 N N . ASP A 1 97 ? -23.927 -13.194 4.437 1.00 60.06 97 ASP A N 1
ATOM 746 C CA . ASP A 1 97 ? -23.882 -13.614 3.029 1.00 60.06 97 ASP A CA 1
ATOM 747 C C . ASP A 1 97 ? -24.992 -12.915 2.229 1.00 60.06 97 ASP A C 1
ATOM 749 O O . ASP A 1 97 ? -24.739 -12.359 1.162 1.00 60.06 97 ASP A O 1
ATOM 753 N N . LEU A 1 98 ? -26.205 -12.828 2.791 1.00 64.75 98 LEU A N 1
ATOM 754 C CA . LEU A 1 98 ? -27.300 -12.036 2.216 1.00 64.75 98 LEU A CA 1
ATOM 755 C C . LEU A 1 98 ? -26.963 -10.542 2.159 1.00 64.75 98 LEU A C 1
ATOM 757 O O . LEU A 1 98 ? -27.206 -9.903 1.141 1.00 64.75 98 LEU A O 1
ATOM 761 N N . LEU A 1 99 ? -26.378 -9.979 3.221 1.00 69.69 99 LEU A N 1
ATOM 762 C CA . LEU A 1 99 ? -25.916 -8.590 3.225 1.00 69.69 99 LEU A CA 1
ATOM 763 C C . LEU A 1 99 ? -24.795 -8.386 2.212 1.00 69.69 99 LEU A C 1
ATOM 765 O O . LEU A 1 99 ? -24.795 -7.369 1.535 1.00 69.69 99 LEU A O 1
ATOM 769 N N . SER A 1 100 ? -23.871 -9.335 2.056 1.00 67.88 100 SER A N 1
ATOM 770 C CA . SER A 1 100 ? -22.833 -9.255 1.028 1.00 67.88 100 SER A CA 1
ATOM 771 C C . SER A 1 100 ? -23.439 -9.207 -0.376 1.00 67.88 100 SER A C 1
ATOM 773 O O . SER A 1 100 ? -22.993 -8.393 -1.182 1.00 67.88 100 SER A O 1
ATOM 775 N N . ILE A 1 101 ? -24.480 -10.003 -0.646 1.00 67.62 101 ILE A N 1
ATOM 776 C CA . ILE A 1 101 ? -25.233 -9.967 -1.907 1.00 67.62 101 ILE A CA 1
ATOM 777 C C . ILE A 1 101 ? -25.951 -8.622 -2.067 1.00 67.62 101 ILE A C 1
ATOM 779 O O . ILE A 1 101 ? -25.771 -7.962 -3.084 1.00 67.62 101 ILE A O 1
ATOM 783 N N . ILE A 1 102 ? -26.704 -8.158 -1.065 1.00 73.19 102 ILE A N 1
ATOM 784 C CA . ILE A 1 102 ? -27.433 -6.877 -1.126 1.00 73.19 102 ILE A CA 1
ATOM 785 C C . ILE A 1 102 ? -26.467 -5.708 -1.357 1.00 73.19 102 ILE A C 1
ATOM 787 O O . ILE A 1 102 ? -26.685 -4.883 -2.239 1.00 73.19 102 ILE A O 1
ATOM 791 N N . LEU A 1 103 ? -25.369 -5.660 -0.603 1.00 76.38 103 LEU A N 1
ATOM 792 C CA . LEU A 1 103 ? -24.354 -4.613 -0.705 1.00 76.38 103 LEU A CA 1
ATOM 793 C C . LEU A 1 103 ? -23.542 -4.708 -2.002 1.00 76.38 103 LEU A C 1
ATOM 795 O O . LEU A 1 103 ? -22.934 -3.719 -2.405 1.00 76.38 103 LEU A O 1
ATOM 799 N N . SER A 1 104 ? -23.535 -5.864 -2.677 1.00 73.25 104 SER A N 1
ATOM 800 C CA . SER A 1 104 ? -22.924 -5.985 -4.003 1.00 73.25 104 SER A CA 1
ATOM 801 C C . SER A 1 104 ? -23.668 -5.174 -5.067 1.00 73.25 104 SER A C 1
ATOM 803 O O . SER A 1 104 ? -23.020 -4.723 -6.004 1.00 73.25 104 SER A O 1
ATOM 805 N N . PHE A 1 105 ? -24.969 -4.915 -4.870 1.00 75.12 105 PHE A N 1
ATOM 806 C CA . PHE A 1 105 ? -25.794 -4.056 -5.729 1.00 75.12 105 PHE A CA 1
ATOM 807 C C . PHE A 1 105 ? -25.717 -2.564 -5.365 1.00 75.12 105 PHE A C 1
ATOM 809 O O . PHE A 1 105 ? -26.387 -1.742 -5.987 1.00 75.12 105 PHE A O 1
ATOM 816 N N . VAL A 1 106 ? -24.949 -2.193 -4.333 1.00 74.88 106 VAL A N 1
ATOM 817 C CA . VAL A 1 106 ? -24.770 -0.793 -3.934 1.00 74.88 106 VAL A CA 1
ATOM 818 C C . VAL A 1 106 ? -23.474 -0.266 -4.541 1.00 74.88 106 VAL A C 1
ATOM 820 O O . VAL A 1 106 ? -22.385 -0.476 -4.000 1.00 74.88 106 VAL A O 1
ATOM 823 N N . ASP A 1 107 ? -23.615 0.462 -5.644 1.00 72.44 107 ASP A N 1
ATOM 824 C CA . ASP A 1 107 ? -22.482 1.008 -6.406 1.00 72.44 107 ASP A CA 1
ATOM 825 C C . ASP A 1 107 ? -21.999 2.374 -5.897 1.00 72.44 107 ASP A C 1
ATOM 827 O O . ASP A 1 107 ? -20.945 2.860 -6.298 1.00 72.44 107 ASP A O 1
ATOM 831 N N . SER A 1 108 ? -22.756 3.009 -4.995 1.00 80.62 108 SER A N 1
ATOM 832 C CA . SER A 1 108 ? -22.411 4.316 -4.432 1.00 80.62 108 SER A CA 1
ATOM 833 C C . SER A 1 108 ? -21.582 4.174 -3.148 1.00 80.62 108 SER A C 1
ATOM 835 O O . SER A 1 108 ? -22.097 3.674 -2.137 1.00 80.62 108 SER A O 1
ATOM 837 N N . PRO A 1 109 ? -20.336 4.690 -3.115 1.00 78.62 109 PRO A N 1
ATOM 838 C CA . PRO A 1 109 ? -19.537 4.748 -1.893 1.00 78.62 109 PRO A CA 1
ATOM 839 C C . PRO A 1 109 ? -20.219 5.553 -0.780 1.00 78.62 109 PRO A C 1
ATOM 841 O O . PRO A 1 109 ? -20.118 5.196 0.391 1.00 78.62 109 PRO A O 1
ATOM 844 N N . GLN A 1 110 ? -20.963 6.607 -1.129 1.00 81.19 110 GLN A N 1
ATOM 845 C CA . GLN A 1 110 ? -21.693 7.429 -0.158 1.00 81.19 110 GLN A CA 1
ATOM 846 C C . GLN A 1 110 ? -22.825 6.636 0.502 1.00 81.19 110 GLN A C 1
ATOM 848 O O . GLN A 1 110 ? -23.001 6.690 1.719 1.00 81.19 110 GLN A O 1
ATOM 853 N N . THR A 1 111 ? -23.562 5.850 -0.286 1.00 79.38 111 THR A N 1
ATOM 854 C CA . THR A 1 111 ? -24.636 4.992 0.225 1.00 79.38 111 THR A CA 1
ATOM 855 C C . THR A 1 111 ? -24.077 3.887 1.114 1.00 79.38 111 THR A C 1
ATOM 857 O O . THR A 1 111 ? -24.602 3.658 2.201 1.00 79.38 111 THR A O 1
ATOM 860 N N . LEU A 1 112 ? -22.975 3.251 0.709 1.00 78.50 112 LEU A N 1
ATOM 861 C CA . LEU A 1 112 ? -22.288 2.277 1.555 1.00 78.50 112 LEU A CA 1
ATOM 862 C C . LEU A 1 112 ? -21.794 2.910 2.858 1.00 78.50 112 LEU A C 1
ATOM 864 O O . LEU A 1 112 ? -21.953 2.308 3.915 1.00 78.50 112 LEU A O 1
ATOM 868 N N . HIS A 1 113 ? -21.257 4.132 2.813 1.00 79.31 113 HIS A N 1
ATOM 869 C CA . HIS A 1 113 ? -20.835 4.851 4.013 1.00 79.31 113 HIS A CA 1
ATOM 870 C C . HIS A 1 113 ? -22.013 5.124 4.955 1.00 79.31 113 HIS A C 1
ATOM 872 O O . HIS A 1 113 ? -21.928 4.803 6.137 1.00 79.31 113 HIS A O 1
ATOM 878 N N . ALA A 1 114 ? -23.147 5.607 4.443 1.00 78.69 114 ALA A N 1
ATOM 879 C CA . ALA A 1 114 ? -24.358 5.783 5.245 1.00 78.69 114 ALA A CA 1
ATOM 880 C C . ALA A 1 114 ? -24.831 4.457 5.872 1.00 78.69 114 ALA A C 1
ATOM 882 O O . ALA A 1 114 ? -25.202 4.413 7.046 1.00 78.69 114 ALA A O 1
ATOM 883 N N . MET A 1 115 ? -24.738 3.348 5.131 1.00 75.88 115 MET A N 1
ATOM 884 C CA . MET A 1 115 ? -25.064 2.013 5.639 1.00 75.88 115 MET A CA 1
ATOM 885 C C . MET A 1 115 ? -24.163 1.588 6.806 1.00 75.88 115 MET A C 1
ATOM 887 O O . MET A 1 115 ? -24.630 0.882 7.703 1.00 75.88 115 MET A O 1
ATOM 891 N N . THR A 1 116 ? -22.913 2.066 6.872 1.00 77.12 116 THR A N 1
ATOM 892 C CA . THR A 1 116 ? -22.020 1.752 8.000 1.00 77.12 116 THR A CA 1
ATOM 893 C C . THR A 1 116 ? -22.506 2.283 9.349 1.00 77.12 116 THR A C 1
ATOM 895 O O . THR A 1 116 ? -22.029 1.820 10.386 1.00 77.12 116 THR A O 1
ATOM 898 N N . LEU A 1 117 ? -23.470 3.208 9.350 1.00 80.19 117 LEU A N 1
ATOM 899 C CA . LEU A 1 117 ? -24.047 3.809 10.552 1.00 80.19 117 LEU A CA 1
ATOM 900 C C . LEU A 1 117 ? -25.304 3.077 11.054 1.00 80.19 117 LEU A C 1
ATOM 902 O O . LEU A 1 117 ? -25.776 3.361 12.150 1.00 80.19 117 LEU A O 1
ATOM 906 N N . VAL A 1 118 ? -25.853 2.130 10.281 1.00 79.38 118 VAL A N 1
ATOM 907 C CA . VAL A 1 118 ? -27.160 1.508 10.572 1.00 79.38 118 VAL A CA 1
ATOM 908 C C . VAL A 1 118 ? -27.071 0.469 11.692 1.00 79.38 118 VAL A C 1
ATOM 910 O O . VAL A 1 118 ? -27.912 0.427 12.585 1.00 79.38 118 VAL A O 1
ATOM 913 N N . SER A 1 119 ? -26.072 -0.413 11.647 1.00 76.25 119 SER A N 1
ATOM 914 C CA . SER A 1 119 ? -25.835 -1.421 12.687 1.00 76.25 119 SER A CA 1
ATOM 915 C C . SER A 1 119 ? -24.407 -1.952 12.613 1.00 76.25 119 SER A C 1
ATOM 917 O O . SER A 1 119 ? -23.763 -1.849 11.574 1.00 76.25 119 SER A O 1
ATOM 919 N N . ARG A 1 120 ? -23.923 -2.608 13.677 1.00 72.94 120 ARG A N 1
ATOM 920 C CA . ARG A 1 120 ? -22.587 -3.240 13.685 1.00 72.94 120 ARG A CA 1
ATOM 921 C C . ARG A 1 120 ? -22.409 -4.303 12.594 1.00 72.94 120 ARG A C 1
ATOM 923 O O . ARG A 1 120 ? -21.317 -4.444 12.052 1.00 72.94 120 ARG A O 1
ATOM 930 N N . THR A 1 121 ? -23.458 -5.057 12.268 1.00 72.69 121 THR A N 1
ATOM 931 C CA . THR A 1 121 ? -23.383 -6.104 11.236 1.00 72.69 121 THR A CA 1
ATOM 932 C C . THR A 1 121 ? -23.315 -5.495 9.838 1.00 72.69 121 THR A C 1
ATOM 934 O O . THR A 1 121 ? -22.485 -5.909 9.035 1.00 72.69 121 THR A O 1
ATOM 937 N N . ILE A 1 122 ? -24.128 -4.467 9.569 1.00 76.50 122 ILE A N 1
ATOM 938 C CA . ILE A 1 122 ? -24.095 -3.744 8.289 1.00 76.50 122 ILE A CA 1
ATOM 939 C C . ILE A 1 122 ? -22.786 -2.960 8.158 1.00 76.50 122 ILE A C 1
ATOM 941 O O . ILE A 1 122 ? -22.202 -2.961 7.083 1.00 76.50 122 ILE A O 1
ATOM 945 N N . HIS A 1 123 ? -22.279 -2.380 9.250 1.00 79.56 123 HIS A N 1
ATOM 946 C CA . HIS A 1 123 ? -20.971 -1.730 9.309 1.00 79.56 123 HIS A CA 1
ATOM 947 C C . HIS A 1 123 ? -19.866 -2.621 8.754 1.00 79.56 123 HIS A C 1
ATOM 949 O O . HIS A 1 123 ? -19.214 -2.239 7.788 1.00 79.56 123 HIS A O 1
ATOM 955 N N . ARG A 1 124 ? -19.720 -3.832 9.297 1.00 75.94 124 ARG A N 1
ATOM 956 C CA . ARG A 1 124 ? -18.702 -4.802 8.868 1.00 75.94 124 ARG A CA 1
ATOM 957 C C . ARG A 1 124 ? -18.793 -5.135 7.385 1.00 75.94 124 ARG A C 1
ATOM 959 O O . ARG A 1 124 ? -17.802 -5.053 6.663 1.00 75.94 124 ARG A O 1
ATOM 966 N N . SER A 1 125 ? -19.987 -5.497 6.920 1.00 78.81 125 SER A N 1
ATOM 967 C CA . SER A 1 125 ? -20.187 -5.891 5.524 1.00 78.81 125 SER A CA 1
ATOM 968 C C . SER A 1 125 ? -20.012 -4.710 4.558 1.00 78.81 125 SER A C 1
ATOM 970 O O . SER A 1 125 ? -19.408 -4.869 3.497 1.00 78.81 125 SER A O 1
ATOM 972 N N . ALA A 1 126 ? -20.485 -3.516 4.925 1.00 80.38 126 ALA A N 1
ATOM 973 C CA . ALA A 1 126 ? -20.352 -2.311 4.110 1.00 80.38 126 ALA A CA 1
ATOM 974 C C . ALA A 1 126 ? -18.907 -1.795 4.077 1.00 80.38 126 ALA A C 1
ATOM 976 O O . ALA A 1 126 ? -18.443 -1.407 3.009 1.00 80.38 126 ALA A O 1
ATOM 977 N N . GLN A 1 127 ? -18.163 -1.857 5.189 1.00 80.44 127 GLN A N 1
ATOM 978 C CA . GLN A 1 127 ? -16.734 -1.526 5.231 1.00 80.44 127 GLN A CA 1
ATOM 979 C C . GLN A 1 127 ? -15.921 -2.464 4.335 1.00 80.44 127 GLN A C 1
ATOM 981 O O . GLN A 1 127 ? -15.184 -1.993 3.472 1.00 80.44 127 GLN A O 1
ATOM 986 N N . ALA A 1 128 ? -16.113 -3.783 4.436 1.00 80.62 128 ALA A N 1
ATOM 987 C CA . ALA A 1 128 ? -15.439 -4.733 3.548 1.00 80.62 128 ALA A CA 1
ATOM 988 C C . ALA A 1 128 ? -15.685 -4.407 2.060 1.00 80.62 128 ALA A C 1
ATOM 990 O O . ALA A 1 128 ? -14.756 -4.420 1.248 1.00 80.62 128 ALA A O 1
ATOM 991 N N . ARG A 1 129 ? -16.923 -4.034 1.703 1.00 80.12 129 ARG A N 1
ATOM 992 C CA . ARG A 1 129 ? -17.269 -3.613 0.339 1.00 80.12 129 ARG A CA 1
ATOM 993 C C . ARG A 1 129 ? -16.615 -2.282 -0.039 1.00 80.12 129 ARG A C 1
ATOM 995 O O . ARG A 1 129 ? -16.004 -2.212 -1.102 1.00 80.12 129 ARG A O 1
ATOM 1002 N N . LEU A 1 130 ? -16.679 -1.263 0.818 1.00 81.44 130 LEU A N 1
ATOM 1003 C CA . LEU A 1 130 ? -16.043 0.045 0.609 1.00 81.44 130 LEU A CA 1
ATOM 1004 C C . LEU A 1 130 ? -14.544 -0.073 0.341 1.00 81.44 130 LEU A C 1
ATOM 1006 O O . LEU A 1 130 ? -14.011 0.648 -0.501 1.00 81.44 130 LEU A O 1
ATOM 1010 N N . TRP A 1 131 ? -13.872 -0.981 1.045 1.00 84.06 131 TRP A N 1
ATOM 1011 C CA . TRP A 1 131 ? -12.440 -1.243 0.910 1.00 84.06 131 TRP A CA 1
ATOM 1012 C C . TRP A 1 131 ? -12.076 -2.130 -0.280 1.00 84.06 131 TRP A C 1
ATOM 1014 O O . TRP A 1 131 ? -10.913 -2.165 -0.665 1.00 84.06 131 TRP A O 1
ATOM 1024 N N . SER A 1 132 ? -13.059 -2.770 -0.920 1.00 82.31 132 SER A N 1
ATOM 1025 C CA . SER A 1 132 ? -12.859 -3.496 -2.181 1.00 82.31 132 SER A CA 1
ATOM 1026 C C . SER A 1 132 ? -12.842 -2.600 -3.424 1.00 82.31 132 SER A C 1
ATOM 1028 O O . SER A 1 132 ? -12.375 -3.044 -4.476 1.00 82.31 132 SER A O 1
ATOM 1030 N N . TYR A 1 133 ? -13.340 -1.360 -3.322 1.00 77.81 133 TYR A N 1
ATOM 1031 C CA . TYR A 1 133 ? -13.275 -0.399 -4.425 1.00 77.81 133 TYR A CA 1
ATOM 1032 C C . TYR A 1 133 ? -11.820 -0.043 -4.749 1.00 77.81 133 TYR A C 1
ATOM 1034 O O . TYR A 1 133 ? -10.995 -0.004 -3.831 1.00 77.81 133 TYR A O 1
ATOM 1042 N N . PRO A 1 134 ? -11.506 0.251 -6.026 1.00 78.12 134 PRO A N 1
ATOM 1043 C CA . PRO A 1 134 ? -10.187 0.735 -6.409 1.00 78.12 134 PRO A CA 1
ATOM 1044 C C . PRO A 1 134 ? -9.739 1.914 -5.541 1.00 78.12 134 PRO A C 1
ATOM 1046 O O . PRO A 1 134 ? -10.554 2.750 -5.136 1.00 78.12 134 PRO A O 1
ATOM 1049 N N . ARG A 1 135 ? -8.446 1.943 -5.213 1.00 80.50 135 ARG A N 1
ATOM 1050 C CA . ARG A 1 135 ? -7.829 3.003 -4.416 1.00 80.50 135 ARG A CA 1
ATOM 1051 C C . ARG A 1 135 ? -6.838 3.763 -5.275 1.00 80.50 135 ARG A C 1
ATOM 1053 O O . ARG A 1 135 ? -5.788 3.219 -5.589 1.00 80.50 135 ARG A O 1
ATOM 1060 N N . ASP A 1 136 ? -7.188 4.999 -5.606 1.00 84.94 136 ASP A N 1
ATOM 1061 C CA . ASP A 1 136 ? -6.303 5.952 -6.270 1.00 84.94 136 ASP A CA 1
ATOM 1062 C C . ASP A 1 136 ? -5.648 6.844 -5.209 1.00 84.94 136 ASP A C 1
ATOM 1064 O O . ASP A 1 136 ? -6.230 7.821 -4.736 1.00 84.94 136 ASP A O 1
ATOM 1068 N N . LEU A 1 137 ? -4.445 6.469 -4.783 1.00 88.44 137 LEU A N 1
ATOM 1069 C CA . LEU A 1 137 ? -3.660 7.165 -3.764 1.00 88.44 137 LEU A CA 1
ATOM 1070 C C . LEU A 1 137 ? -2.653 8.113 -4.431 1.00 88.44 137 LEU A C 1
ATOM 1072 O O . LEU A 1 137 ? -1.435 7.975 -4.296 1.00 88.44 137 LEU A O 1
ATOM 1076 N N . ASN A 1 138 ? -3.189 9.069 -5.189 1.00 83.50 138 ASN A N 1
ATOM 1077 C CA . ASN A 1 138 ? -2.412 9.955 -6.063 1.00 83.50 138 ASN A CA 1
ATOM 1078 C C . ASN A 1 138 ? -1.813 11.174 -5.341 1.00 83.50 138 ASN A C 1
ATOM 1080 O O . ASN A 1 138 ? -1.102 11.955 -5.964 1.00 83.50 138 ASN A O 1
ATOM 1084 N N . THR A 1 139 ? -2.096 11.362 -4.050 1.00 81.44 139 THR A N 1
ATOM 1085 C CA . THR A 1 139 ? -1.477 12.408 -3.219 1.00 81.44 139 THR A CA 1
ATOM 1086 C C . THR A 1 139 ? -0.937 11.806 -1.928 1.00 81.44 139 THR A C 1
ATOM 1088 O O . THR A 1 139 ? -1.378 10.733 -1.503 1.00 81.44 139 THR A O 1
ATOM 1091 N N . ILE A 1 140 ? 0.008 12.495 -1.285 1.00 82.62 140 ILE A N 1
ATOM 1092 C CA . ILE A 1 140 ? 0.597 12.029 -0.025 1.00 82.62 140 ILE A CA 1
ATOM 1093 C C . ILE A 1 140 ? -0.442 11.995 1.091 1.00 82.62 140 ILE A C 1
ATOM 1095 O O . ILE A 1 140 ? -0.497 11.021 1.832 1.00 82.62 140 ILE A O 1
ATOM 1099 N N . GLU A 1 141 ? -1.324 12.986 1.164 1.00 77.25 141 GLU A N 1
ATOM 1100 C CA . GLU A 1 141 ? -2.395 13.043 2.162 1.00 77.25 141 GLU A CA 1
ATOM 1101 C C . GLU A 1 141 ? -3.304 11.812 2.052 1.00 77.25 141 GLU A C 1
ATOM 1103 O O . GLU A 1 141 ? -3.588 11.149 3.050 1.00 77.25 141 GLU A O 1
ATOM 1108 N N . LEU A 1 142 ? -3.688 11.428 0.827 1.00 81.44 142 LEU A N 1
ATOM 1109 C CA . LEU A 1 142 ? -4.483 10.221 0.590 1.00 81.44 142 LEU A CA 1
ATOM 1110 C C . LEU A 1 142 ? -3.726 8.950 0.989 1.00 81.44 142 LEU A C 1
ATOM 1112 O O . LEU A 1 142 ? -4.320 8.058 1.597 1.00 81.44 142 LEU A O 1
ATOM 1116 N N . GLN A 1 143 ? -2.431 8.862 0.677 1.00 86.38 143 GLN A N 1
ATOM 1117 C CA . GLN A 1 143 ? -1.588 7.725 1.056 1.00 86.38 143 GLN A CA 1
ATOM 1118 C C . GLN A 1 143 ? -1.467 7.587 2.579 1.00 86.38 143 GLN A C 1
ATOM 1120 O O . GLN A 1 143 ? -1.666 6.491 3.109 1.00 86.38 143 GLN A O 1
ATOM 1125 N N . VAL A 1 144 ? -1.187 8.684 3.289 1.00 82.19 144 VAL A N 1
ATOM 1126 C CA . VAL A 1 144 ? -1.026 8.698 4.750 1.00 82.19 144 VAL A CA 1
ATOM 1127 C C . VAL A 1 144 ? -2.354 8.371 5.425 1.00 82.19 144 VAL A C 1
ATOM 1129 O O . VAL A 1 144 ? -2.408 7.446 6.237 1.00 82.19 144 VAL A O 1
ATOM 1132 N N . SER A 1 145 ? -3.439 9.052 5.046 1.00 78.94 145 SER A N 1
ATOM 1133 C CA . SER A 1 145 ? -4.782 8.801 5.581 1.00 78.94 145 SER A CA 1
ATOM 1134 C C . SER A 1 145 ? -5.224 7.348 5.371 1.00 78.94 145 SER A C 1
ATOM 1136 O O . SER A 1 145 ? -5.738 6.704 6.292 1.00 78.94 145 SER A O 1
ATOM 1138 N N . PHE A 1 146 ? -4.979 6.790 4.181 1.00 86.69 146 PHE A N 1
ATOM 1139 C CA . PHE A 1 146 ? -5.278 5.392 3.882 1.00 86.69 146 PHE A CA 1
ATOM 1140 C C . PHE A 1 146 ? -4.451 4.426 4.742 1.00 86.69 146 PHE A C 1
ATOM 1142 O O . PHE A 1 146 ? -5.014 3.528 5.374 1.00 86.69 146 PHE A O 1
ATOM 1149 N N . ALA A 1 147 ? -3.128 4.609 4.791 1.00 87.75 147 ALA A N 1
ATOM 1150 C CA . ALA A 1 147 ? -2.225 3.732 5.531 1.00 87.75 147 ALA A CA 1
ATOM 1151 C C . ALA A 1 147 ? -2.499 3.777 7.042 1.00 87.75 147 ALA A C 1
ATOM 1153 O O . ALA A 1 147 ? -2.495 2.736 7.708 1.00 87.75 147 ALA A O 1
ATOM 1154 N N . PHE A 1 148 ? -2.800 4.963 7.572 1.00 81.19 148 PHE A N 1
ATOM 1155 C CA . PHE A 1 148 ? -3.193 5.156 8.961 1.00 81.19 148 PHE A CA 1
ATOM 1156 C C . PHE A 1 148 ? -4.503 4.426 9.271 1.00 81.19 148 PHE A C 1
ATOM 1158 O O . PHE A 1 148 ? -4.539 3.582 10.168 1.00 81.19 148 PHE A O 1
ATOM 1165 N N . GLY A 1 149 ? -5.556 4.673 8.481 1.00 81.38 149 GLY A N 1
ATOM 1166 C CA . GLY A 1 149 ? -6.859 4.025 8.643 1.00 81.38 149 GLY A CA 1
ATOM 1167 C C . GLY A 1 149 ? -6.776 2.498 8.566 1.00 81.38 149 GLY A C 1
ATOM 1168 O O . GLY A 1 149 ? -7.342 1.793 9.404 1.00 81.38 149 GLY A O 1
ATOM 1169 N N . ALA A 1 150 ? -6.006 1.974 7.609 1.00 86.06 150 ALA A N 1
ATOM 1170 C CA . ALA A 1 150 ? -5.755 0.543 7.482 1.00 86.06 150 ALA A CA 1
ATOM 1171 C C . ALA A 1 150 ? -5.001 -0.018 8.700 1.00 86.06 150 ALA A C 1
ATOM 1173 O O . ALA A 1 150 ? -5.363 -1.085 9.196 1.00 86.06 150 ALA A O 1
ATOM 1174 N N . SER A 1 151 ? -4.016 0.710 9.233 1.00 85.44 151 SER A N 1
ATOM 1175 C CA . SER A 1 151 ? -3.234 0.284 10.403 1.00 85.44 151 SER A CA 1
ATOM 1176 C C . SER A 1 151 ? -4.082 0.201 11.673 1.00 85.44 151 SER A C 1
ATOM 1178 O O . SER A 1 151 ? -4.009 -0.792 12.399 1.00 85.44 151 SER A O 1
ATOM 1180 N N . ILE A 1 152 ? -4.932 1.199 11.933 1.00 78.06 152 ILE A N 1
ATOM 1181 C CA . ILE A 1 152 ? -5.765 1.221 13.145 1.00 78.06 152 ILE A CA 1
ATOM 1182 C C . ILE A 1 152 ? -7.002 0.324 13.045 1.00 78.06 152 ILE A C 1
ATOM 1184 O O . ILE A 1 152 ? -7.580 -0.026 14.074 1.00 78.06 152 ILE A O 1
ATOM 1188 N N . SER A 1 153 ? -7.399 -0.097 11.838 1.00 78.50 153 SER A N 1
ATOM 1189 C CA . SER A 1 153 ? -8.576 -0.955 11.637 1.00 78.50 153 SER A CA 1
ATOM 1190 C C . SER A 1 153 ? -8.510 -2.267 12.433 1.00 78.50 153 SER A C 1
ATOM 1192 O O . SER A 1 153 ? -9.521 -2.734 12.969 1.00 78.50 153 SER A O 1
ATOM 1194 N N . GLY A 1 154 ? -7.300 -2.792 12.663 1.00 71.88 154 GLY A N 1
ATOM 1195 C CA . GLY A 1 154 ? -7.071 -3.962 13.512 1.00 71.88 154 GLY A CA 1
ATOM 1196 C C . GLY A 1 154 ? -7.561 -3.794 14.959 1.00 71.88 154 GLY A C 1
ATOM 1197 O O . GLY A 1 154 ? -7.885 -4.790 15.618 1.00 71.88 154 GLY A O 1
ATOM 1198 N N . ALA A 1 155 ? -7.695 -2.561 15.466 1.00 66.44 155 ALA A N 1
ATOM 1199 C CA . ALA A 1 155 ? -8.288 -2.298 16.777 1.00 66.44 155 ALA A CA 1
ATOM 1200 C C . ALA A 1 155 ? -9.752 -2.742 16.836 1.00 66.44 155 ALA A C 1
ATOM 1202 O O . ALA A 1 155 ? -10.182 -3.304 17.842 1.00 66.44 155 ALA A O 1
ATOM 1203 N N . LEU A 1 156 ? -10.478 -2.595 15.727 1.00 65.44 156 LEU A N 1
ATOM 1204 C CA . LEU A 1 156 ? -11.875 -3.000 15.575 1.00 65.44 156 LEU A CA 1
ATOM 1205 C C . LEU A 1 156 ? -12.031 -4.495 15.247 1.00 65.44 156 LEU A C 1
ATOM 1207 O O . LEU A 1 156 ? -13.147 -4.982 15.077 1.00 65.44 156 LEU A O 1
ATOM 1211 N N . SER A 1 157 ? -10.922 -5.247 15.231 1.00 68.12 157 SER A N 1
ATOM 1212 C CA . SER A 1 157 ? -10.848 -6.640 14.760 1.00 68.12 157 SER A CA 1
ATOM 1213 C C . SER A 1 157 ? -11.215 -6.793 13.279 1.00 68.12 157 SER A C 1
ATOM 1215 O O . SER A 1 157 ? -11.680 -7.849 12.855 1.00 68.12 157 SER A O 1
ATOM 1217 N N . GLU A 1 158 ? -10.994 -5.740 12.492 1.00 71.81 158 GLU A N 1
ATOM 1218 C CA . GLU A 1 158 ? -11.256 -5.696 11.057 1.00 71.81 158 GLU A CA 1
ATOM 1219 C C . GLU A 1 158 ? -9.946 -5.352 10.348 1.00 71.81 158 GLU A C 1
ATOM 1221 O O . GLU A 1 158 ? -9.411 -4.271 10.533 1.00 71.81 158 GLU A O 1
ATOM 1226 N N . LEU A 1 159 ? -9.389 -6.264 9.550 1.00 82.31 159 LEU A N 1
ATOM 1227 C CA . LEU A 1 159 ? -8.178 -5.982 8.771 1.00 82.31 159 LEU A CA 1
ATOM 1228 C C . LEU A 1 159 ? -8.592 -5.440 7.402 1.00 82.31 159 LEU A C 1
ATOM 1230 O O . LEU A 1 159 ? -8.661 -6.176 6.417 1.00 82.31 159 LEU A O 1
ATOM 1234 N N . LEU A 1 160 ? -8.942 -4.154 7.353 1.00 83.56 160 LEU A N 1
ATOM 1235 C CA . LEU A 1 160 ? -9.602 -3.568 6.183 1.00 83.56 160 LEU A CA 1
ATOM 1236 C C . LEU A 1 160 ? -8.733 -3.615 4.917 1.00 83.56 160 LEU A C 1
ATOM 1238 O O . LEU A 1 160 ? -9.260 -3.866 3.833 1.00 83.56 160 LEU A O 1
ATOM 1242 N N . GLY A 1 161 ? -7.409 -3.505 5.062 1.00 85.62 161 GLY A N 1
ATOM 1243 C CA . GLY A 1 161 ? -6.454 -3.624 3.956 1.00 85.62 161 GLY A CA 1
ATOM 1244 C C . GLY A 1 161 ? -6.496 -4.971 3.210 1.00 85.62 161 GLY A C 1
ATOM 1245 O O . GLY A 1 161 ? -6.217 -5.020 2.013 1.00 85.62 161 GLY A O 1
ATOM 1246 N N . LEU A 1 162 ? -6.967 -6.057 3.841 1.00 90.12 162 LEU A N 1
ATOM 1247 C CA . LEU A 1 162 ? -7.127 -7.370 3.189 1.00 90.12 162 LEU A CA 1
ATOM 1248 C C . LEU A 1 162 ? -8.212 -7.382 2.095 1.00 90.12 162 LEU A C 1
ATOM 1250 O O . LEU A 1 162 ? -8.214 -8.247 1.207 1.00 90.12 162 LEU A O 1
ATOM 1254 N N . HIS A 1 163 ? -9.145 -6.431 2.148 1.00 88.88 163 HIS A N 1
ATOM 1255 C CA . HIS A 1 163 ? -10.239 -6.326 1.184 1.00 88.88 163 HIS A CA 1
ATOM 1256 C C . HIS A 1 163 ? -9.837 -5.583 -0.092 1.00 88.88 163 HIS A C 1
ATOM 1258 O O . HIS A 1 163 ? -10.528 -5.716 -1.102 1.00 88.88 163 HIS A O 1
ATOM 1264 N N . VAL A 1 164 ? -8.709 -4.869 -0.081 1.00 91.19 164 VAL A N 1
ATOM 1265 C CA . VAL A 1 164 ? -8.240 -4.069 -1.215 1.00 91.19 164 VAL A CA 1
ATOM 1266 C C . VAL A 1 164 ? -7.802 -4.991 -2.346 1.00 91.19 164 VAL A C 1
ATOM 1268 O O . VAL A 1 164 ? -6.995 -5.901 -2.154 1.00 91.19 164 VAL A O 1
ATOM 1271 N N . LYS A 1 165 ? -8.376 -4.785 -3.538 1.00 92.06 165 LYS A N 1
ATOM 1272 C CA . LYS A 1 165 ? -8.080 -5.589 -4.738 1.00 92.06 165 LYS A CA 1
ATOM 1273 C C . LYS A 1 165 ? -7.329 -4.827 -5.816 1.00 92.06 165 LYS A C 1
ATOM 1275 O O . LYS A 1 165 ? -6.593 -5.472 -6.562 1.00 92.06 165 LYS A O 1
ATOM 1280 N N . ARG A 1 166 ? -7.493 -3.505 -5.878 1.00 93.19 166 ARG A N 1
ATOM 1281 C CA . ARG A 1 166 ? -6.761 -2.628 -6.794 1.00 93.19 166 ARG A CA 1
ATOM 1282 C C . ARG A 1 166 ? -6.142 -1.468 -6.028 1.00 93.19 166 ARG A C 1
ATOM 1284 O O . ARG A 1 166 ? -6.850 -0.811 -5.263 1.00 93.19 166 ARG A O 1
ATOM 1291 N N . LEU A 1 167 ? -4.852 -1.251 -6.241 1.00 94.81 167 LEU A N 1
ATOM 1292 C CA . LEU A 1 167 ? -4.056 -0.210 -5.608 1.00 94.81 167 LEU A CA 1
ATOM 1293 C C . LEU A 1 167 ? -3.327 0.576 -6.692 1.00 94.81 167 LEU A C 1
ATOM 1295 O O . LEU A 1 167 ? -2.430 0.049 -7.343 1.00 94.81 167 LEU A O 1
ATOM 1299 N N . HIS A 1 168 ? -3.689 1.837 -6.859 1.00 94.25 168 HIS A N 1
ATOM 1300 C CA . HIS A 1 168 ? -2.933 2.782 -7.661 1.00 94.25 168 HIS A CA 1
ATOM 1301 C C . HIS A 1 168 ? -2.289 3.784 -6.714 1.00 94.25 168 HIS A C 1
ATOM 1303 O O . HIS A 1 168 ? -2.948 4.328 -5.828 1.00 94.25 168 HIS A O 1
ATOM 1309 N N . THR A 1 169 ? -0.989 3.986 -6.850 1.00 93.19 169 THR A N 1
ATOM 1310 C CA . THR A 1 169 ? -0.229 4.843 -5.948 1.00 93.19 169 THR A CA 1
ATOM 1311 C C . THR A 1 169 ? 0.869 5.577 -6.699 1.00 93.19 169 THR A C 1
ATOM 1313 O O . THR A 1 169 ? 1.284 5.181 -7.789 1.00 93.19 169 THR A O 1
ATOM 1316 N N . LEU A 1 170 ? 1.328 6.656 -6.082 1.00 91.19 170 LEU A N 1
ATOM 1317 C CA . LEU A 1 170 ? 2.314 7.578 -6.619 1.00 91.19 170 LEU A CA 1
ATOM 1318 C C . LEU A 1 170 ? 3.586 7.521 -5.777 1.00 91.19 170 LEU A C 1
ATOM 1320 O O . LEU A 1 170 ? 3.497 7.626 -4.554 1.00 91.19 170 LEU A O 1
ATOM 1324 N N . ARG A 1 171 ? 4.761 7.436 -6.395 1.00 89.94 171 ARG A N 1
ATOM 1325 C CA . ARG A 1 171 ? 6.030 7.731 -5.719 1.00 89.94 171 ARG A CA 1
ATOM 1326 C C . ARG A 1 171 ? 6.497 9.139 -6.061 1.00 89.94 171 ARG A C 1
ATOM 1328 O O . ARG A 1 171 ? 6.429 9.538 -7.219 1.00 89.94 171 ARG A O 1
ATOM 1335 N N . LEU A 1 172 ? 6.986 9.869 -5.064 1.00 86.25 172 LEU A N 1
ATOM 1336 C CA . LEU A 1 172 ? 7.625 11.166 -5.263 1.00 86.25 172 LEU A CA 1
ATOM 1337 C C . LEU A 1 172 ? 9.012 11.016 -5.916 1.00 86.25 172 LEU A C 1
ATOM 1339 O O . LEU A 1 172 ? 9.662 9.983 -5.730 1.00 86.25 172 LEU A O 1
ATOM 1343 N N . PRO A 1 173 ? 9.505 12.042 -6.632 1.00 77.38 173 PRO A N 1
ATOM 1344 C CA . PRO A 1 173 ? 10.772 11.964 -7.366 1.00 77.38 173 PRO A CA 1
ATOM 1345 C C . PRO A 1 173 ? 11.953 11.615 -6.449 1.00 77.38 173 PRO A C 1
ATOM 1347 O O . PRO A 1 173 ? 12.710 10.676 -6.708 1.00 77.38 173 PRO A O 1
ATOM 1350 N N . THR A 1 174 ? 12.022 12.290 -5.301 1.00 76.75 174 THR A N 1
ATOM 1351 C CA . THR A 1 174 ? 13.061 12.147 -4.270 1.00 76.75 174 THR A CA 1
ATOM 1352 C C . THR A 1 174 ? 12.877 10.925 -3.365 1.00 76.75 174 THR A C 1
ATOM 1354 O O . THR A 1 174 ? 13.722 10.667 -2.514 1.00 76.75 174 THR A O 1
ATOM 1357 N N . GLY A 1 175 ? 11.794 10.152 -3.523 1.00 81.31 175 GLY A N 1
ATOM 1358 C CA . GLY A 1 175 ? 11.526 8.978 -2.683 1.00 81.31 175 GLY A CA 1
ATOM 1359 C C . GLY A 1 175 ? 11.096 9.288 -1.251 1.00 81.31 175 GLY A C 1
ATOM 1360 O O . GLY A 1 175 ? 11.087 8.398 -0.406 1.00 81.31 175 GLY A O 1
ATOM 1361 N N . GLU A 1 176 ? 10.695 10.527 -0.955 1.00 83.88 176 GLU A N 1
ATOM 1362 C CA . GLU A 1 176 ? 10.249 10.945 0.386 1.00 83.88 176 GLU A CA 1
ATOM 1363 C C . GLU A 1 176 ? 9.141 10.055 0.976 1.00 83.88 176 GLU A C 1
ATOM 1365 O O . GLU A 1 176 ? 9.040 9.902 2.195 1.00 83.88 176 GLU A O 1
ATOM 1370 N N . ASN A 1 177 ? 8.325 9.434 0.121 1.00 89.62 177 ASN A N 1
ATOM 1371 C CA . ASN A 1 177 ? 7.235 8.550 0.518 1.00 89.62 177 ASN A CA 1
ATOM 1372 C C . ASN A 1 177 ? 7.544 7.047 0.374 1.00 89.62 177 ASN A C 1
ATOM 1374 O O . ASN A 1 177 ? 6.643 6.231 0.548 1.00 89.62 177 ASN A O 1
ATOM 1378 N N . ASP A 1 178 ? 8.792 6.647 0.129 1.00 90.62 178 ASP A N 1
ATOM 1379 C CA . ASP A 1 178 ? 9.178 5.243 -0.095 1.00 90.62 178 ASP A CA 1
ATOM 1380 C C . ASP A 1 178 ? 8.796 4.321 1.070 1.00 90.62 178 ASP A C 1
ATOM 1382 O O . ASP A 1 178 ? 8.178 3.268 0.885 1.00 90.62 178 ASP A O 1
ATOM 1386 N N . ARG A 1 179 ? 9.053 4.769 2.304 1.00 90.94 179 ARG A N 1
ATOM 1387 C CA . ARG A 1 179 ? 8.659 4.050 3.529 1.00 90.94 179 ARG A CA 1
ATOM 1388 C C . ARG A 1 179 ? 7.139 3.883 3.635 1.00 90.94 179 ARG A C 1
ATOM 1390 O O . ARG A 1 179 ? 6.653 2.828 4.048 1.00 90.94 179 ARG A O 1
ATOM 1397 N N . LEU A 1 180 ? 6.383 4.902 3.222 1.00 91.69 180 LEU A N 1
ATOM 1398 C CA . LEU A 1 180 ? 4.921 4.876 3.218 1.00 91.69 180 LEU A CA 1
ATOM 1399 C C . LEU A 1 180 ? 4.383 3.889 2.176 1.00 91.69 180 LEU A C 1
ATOM 1401 O O . LEU A 1 180 ? 3.463 3.131 2.479 1.00 91.69 180 LEU A O 1
ATOM 1405 N N . LEU A 1 181 ? 4.982 3.843 0.984 1.00 94.38 181 LEU A N 1
ATOM 1406 C CA . LEU A 1 181 ? 4.603 2.899 -0.069 1.00 94.38 181 LEU A CA 1
ATOM 1407 C C . LEU A 1 181 ? 4.792 1.450 0.380 1.00 94.38 181 LEU A C 1
ATOM 1409 O O . LEU A 1 181 ? 3.873 0.638 0.242 1.00 94.38 181 LEU A O 1
ATOM 1413 N N . VAL A 1 182 ? 5.944 1.129 0.979 1.00 95.00 182 VAL A N 1
ATOM 1414 C CA . VAL A 1 182 ? 6.204 -0.211 1.532 1.00 95.00 182 VAL A CA 1
ATOM 1415 C C . VAL A 1 182 ? 5.176 -0.554 2.614 1.00 95.00 182 VAL A C 1
ATOM 1417 O O . VAL A 1 182 ? 4.614 -1.652 2.604 1.00 95.00 182 VAL A O 1
ATOM 1420 N N . LYS A 1 183 ? 4.852 0.391 3.507 1.00 94.44 183 LYS A N 1
ATOM 1421 C CA . LYS A 1 183 ? 3.823 0.193 4.538 1.00 94.44 183 LYS A CA 1
ATOM 1422 C C . LYS A 1 183 ? 2.442 -0.083 3.936 1.00 94.44 183 LYS A C 1
ATOM 1424 O O . LYS A 1 183 ? 1.757 -1.002 4.383 1.00 94.44 183 LYS A O 1
ATOM 1429 N N . ILE A 1 184 ? 2.030 0.677 2.921 1.00 94.50 184 ILE A N 1
ATOM 1430 C CA . ILE A 1 184 ? 0.758 0.478 2.208 1.00 94.50 184 ILE A CA 1
ATOM 1431 C C . ILE A 1 184 ? 0.693 -0.926 1.603 1.00 94.50 184 ILE A C 1
ATOM 1433 O O . ILE A 1 184 ? -0.317 -1.614 1.771 1.00 94.50 184 ILE A O 1
ATOM 1437 N N . ALA A 1 185 ? 1.770 -1.376 0.955 1.00 95.69 185 ALA A N 1
ATOM 1438 C CA . ALA A 1 185 ? 1.844 -2.711 0.374 1.00 95.69 185 ALA A CA 1
ATOM 1439 C C . ALA A 1 185 ? 1.697 -3.813 1.437 1.00 95.69 185 ALA A C 1
ATOM 1441 O O . ALA A 1 185 ? 0.891 -4.727 1.269 1.00 95.69 185 ALA A O 1
ATOM 1442 N N . GLN A 1 186 ? 2.385 -3.678 2.577 1.00 94.94 186 GLN A N 1
ATOM 1443 C CA . GLN A 1 186 ? 2.278 -4.614 3.706 1.00 94.94 186 GLN A CA 1
ATOM 1444 C C . GLN A 1 186 ? 0.864 -4.683 4.300 1.00 94.94 186 GLN A C 1
ATOM 1446 O O . GLN A 1 186 ? 0.431 -5.742 4.752 1.00 94.94 186 GLN A O 1
ATOM 1451 N N . LEU A 1 187 ? 0.135 -3.565 4.302 1.00 93.00 187 LEU A N 1
ATOM 1452 C CA . LEU A 1 187 ? -1.250 -3.508 4.773 1.00 93.00 187 LEU A CA 1
ATOM 1453 C C . LEU A 1 187 ? -2.234 -4.139 3.775 1.00 93.00 187 LEU A C 1
ATOM 1455 O O . LEU A 1 187 ? -3.335 -4.525 4.173 1.00 93.00 187 LEU A O 1
ATOM 1459 N N . CYS A 1 188 ? -1.848 -4.273 2.502 1.00 94.06 188 CYS A N 1
ATOM 1460 C CA . CYS A 1 188 ? -2.719 -4.703 1.407 1.00 94.06 188 CYS A CA 1
ATOM 1461 C C . CYS A 1 188 ? -2.189 -5.950 0.662 1.00 94.06 188 CYS A C 1
ATOM 1463 O O . CYS A 1 188 ? -2.105 -5.946 -0.569 1.00 94.06 188 CYS A O 1
ATOM 1465 N N . PRO A 1 189 ? -1.885 -7.066 1.352 1.00 94.38 189 PRO A N 1
ATOM 1466 C CA . PRO A 1 189 ? -1.207 -8.211 0.737 1.00 94.38 189 PRO A CA 1
ATOM 1467 C C . PRO A 1 189 ? -2.039 -8.919 -0.349 1.00 94.38 189 PRO A C 1
ATOM 1469 O O . PRO A 1 189 ? -1.486 -9.605 -1.206 1.00 94.38 189 PRO A O 1
ATOM 1472 N N . HIS A 1 190 ? -3.371 -8.775 -0.332 1.00 94.19 190 HIS A N 1
ATOM 1473 C CA . HIS A 1 190 ? -4.296 -9.433 -1.268 1.00 94.19 190 HIS A CA 1
ATOM 1474 C C . HIS A 1 190 ? -4.662 -8.601 -2.506 1.00 94.19 190 HIS A C 1
ATOM 1476 O O . HIS A 1 190 ? -5.607 -8.964 -3.225 1.00 94.19 190 HIS A O 1
ATOM 1482 N N . VAL A 1 191 ? -3.950 -7.500 -2.745 1.00 95.38 191 VAL A N 1
ATOM 1483 C CA . VAL A 1 191 ? -4.098 -6.712 -3.968 1.00 95.38 191 VAL A CA 1
ATOM 1484 C C . VAL A 1 191 ? -3.704 -7.564 -5.171 1.00 95.38 191 VAL A C 1
ATOM 1486 O O . VAL A 1 191 ? -2.718 -8.296 -5.135 1.00 95.38 191 VAL A O 1
ATOM 1489 N N . LYS A 1 192 ? -4.509 -7.476 -6.230 1.00 96.00 192 LYS A N 1
ATOM 1490 C CA . LYS A 1 192 ? -4.309 -8.202 -7.491 1.00 96.00 192 LYS A CA 1
ATOM 1491 C C . LYS A 1 192 ? -3.849 -7.294 -8.623 1.00 96.00 192 LYS A C 1
ATOM 1493 O O . LYS A 1 192 ? -3.225 -7.779 -9.560 1.00 96.00 192 LYS A O 1
ATOM 1498 N N . ASP A 1 193 ? -4.197 -6.016 -8.535 1.00 96.75 193 ASP A N 1
ATOM 1499 C CA . ASP A 1 193 ? -3.953 -5.005 -9.554 1.00 96.75 193 ASP A CA 1
ATOM 1500 C C . ASP A 1 193 ? -3.220 -3.824 -8.924 1.00 96.75 193 ASP A C 1
ATOM 1502 O O . ASP A 1 193 ? -3.732 -3.213 -7.981 1.00 96.75 193 ASP A O 1
ATOM 1506 N N . VAL A 1 194 ? -2.001 -3.571 -9.382 1.00 97.19 194 VAL A N 1
ATOM 1507 C CA . VAL A 1 194 ? -1.098 -2.573 -8.814 1.00 97.19 194 VAL A CA 1
ATOM 1508 C C . VAL A 1 194 ? -0.630 -1.653 -9.923 1.00 97.19 194 VAL A C 1
ATOM 1510 O O . VAL A 1 194 ? -0.020 -2.111 -10.885 1.00 97.19 194 VAL A O 1
ATOM 1513 N N . ARG A 1 195 ? -0.836 -0.351 -9.741 1.00 95.62 195 ARG A N 1
ATOM 1514 C CA . ARG A 1 195 ? -0.186 0.689 -10.538 1.00 95.62 195 ARG A CA 1
ATOM 1515 C C . ARG A 1 195 ? 0.696 1.523 -9.623 1.00 95.62 195 ARG A C 1
ATOM 1517 O O . ARG A 1 195 ? 0.199 2.126 -8.675 1.00 95.62 195 ARG A O 1
ATOM 1524 N N . LEU A 1 196 ? 1.990 1.546 -9.911 1.00 94.06 196 LEU A N 1
ATOM 1525 C CA . LEU A 1 196 ? 2.953 2.434 -9.278 1.00 94.06 196 LEU A CA 1
ATOM 1526 C C . LEU A 1 196 ? 3.407 3.449 -10.322 1.00 94.06 196 LEU A C 1
ATOM 1528 O O . LEU A 1 196 ? 4.116 3.102 -11.265 1.00 94.06 196 LEU A O 1
ATOM 1532 N N . PHE A 1 197 ? 2.960 4.688 -10.153 1.00 90.69 197 PHE A N 1
ATOM 1533 C CA . PHE A 1 197 ? 3.331 5.802 -11.013 1.00 90.69 197 PHE A CA 1
ATOM 1534 C C . PHE A 1 197 ? 4.471 6.588 -10.366 1.00 90.69 197 PHE A C 1
ATOM 1536 O O . PHE A 1 197 ? 4.407 6.898 -9.173 1.00 90.69 197 PHE A O 1
ATOM 1543 N N . TRP A 1 198 ? 5.502 6.927 -11.134 1.00 87.50 198 TRP A N 1
ATOM 1544 C CA . TRP A 1 198 ? 6.508 7.893 -10.704 1.00 87.50 198 TRP A CA 1
ATOM 1545 C C . TRP A 1 198 ? 6.037 9.310 -11.003 1.00 87.50 198 TRP A C 1
ATOM 1547 O O . TRP A 1 198 ? 5.764 9.641 -12.156 1.00 87.50 198 TRP A O 1
ATOM 1557 N N . ALA A 1 199 ? 5.926 10.145 -9.968 1.00 77.25 199 ALA A N 1
ATOM 1558 C CA . ALA A 1 199 ? 5.644 11.562 -10.145 1.00 77.25 199 ALA A CA 1
ATOM 1559 C C . ALA A 1 199 ? 6.760 12.169 -11.002 1.00 77.25 199 ALA A C 1
ATOM 1561 O O . ALA A 1 199 ? 7.917 12.161 -10.589 1.00 77.25 199 ALA A O 1
ATOM 1562 N N . ASP A 1 200 ? 6.408 12.634 -12.198 1.00 63.19 200 ASP A N 1
ATOM 1563 C CA . ASP A 1 200 ? 7.358 13.229 -13.131 1.00 63.19 200 ASP A CA 1
ATOM 1564 C C . ASP A 1 200 ? 7.964 14.503 -12.529 1.00 63.19 200 ASP A C 1
ATOM 1566 O O . ASP A 1 200 ? 7.240 15.438 -12.169 1.00 63.19 200 ASP A O 1
ATOM 1570 N N . THR A 1 201 ? 9.287 14.555 -12.453 1.00 54.38 201 THR A N 1
ATOM 1571 C CA . THR A 1 201 ? 10.053 15.796 -12.541 1.00 54.38 201 THR A CA 1
ATOM 1572 C C . THR A 1 201 ? 10.204 16.048 -14.034 1.00 54.38 201 THR A C 1
ATOM 1574 O O . THR A 1 201 ? 11.063 15.458 -14.672 1.00 54.38 201 THR A O 1
ATOM 1577 N N . GLY A 1 202 ? 9.281 16.831 -14.610 1.00 48.97 202 GLY A N 1
ATOM 1578 C CA . GLY A 1 202 ? 9.074 16.922 -16.062 1.00 48.97 202 GLY A CA 1
ATOM 1579 C C . GLY A 1 202 ? 10.346 17.006 -16.915 1.00 48.97 202 GLY A C 1
ATOM 1580 O O . GLY A 1 202 ? 11.383 17.466 -16.447 1.00 48.97 202 GLY A O 1
ATOM 1581 N N . TYR A 1 203 ? 10.223 16.638 -18.196 1.00 44.28 203 TYR A N 1
ATOM 1582 C CA . TYR A 1 203 ? 11.284 16.577 -19.224 1.00 44.28 203 TYR A CA 1
ATOM 1583 C C . TYR A 1 203 ? 12.326 17.723 -19.238 1.00 44.28 203 TYR A C 1
ATOM 1585 O O . TYR A 1 203 ? 13.432 17.510 -19.725 1.00 44.28 203 TYR A O 1
ATOM 1593 N N . ASP A 1 204 ? 11.984 18.908 -18.721 1.00 47.47 204 ASP A N 1
ATOM 1594 C CA . ASP A 1 204 ? 12.833 20.110 -18.658 1.00 47.47 204 ASP A CA 1
ATOM 1595 C C . ASP A 1 204 ? 13.530 20.334 -17.301 1.00 47.47 204 ASP A C 1
ATOM 1597 O O . ASP A 1 204 ? 14.177 21.362 -17.097 1.00 47.47 204 ASP A O 1
ATOM 1601 N N . SER A 1 205 ? 13.377 19.426 -16.338 1.00 47.19 205 SER A N 1
ATOM 1602 C CA . SER A 1 205 ? 14.049 19.540 -15.047 1.00 47.19 205 SER A CA 1
ATOM 1603 C C . SER A 1 205 ? 15.379 18.788 -15.063 1.00 47.19 205 SER A C 1
ATOM 1605 O O . SER A 1 205 ? 15.448 17.617 -15.426 1.00 47.19 205 SER A O 1
ATOM 1607 N N . ASP A 1 206 ? 16.437 19.447 -14.588 1.00 44.81 206 ASP A N 1
ATOM 1608 C CA . ASP A 1 206 ? 17.751 18.847 -14.296 1.00 44.81 206 ASP A CA 1
ATOM 1609 C C . ASP A 1 206 ? 17.682 17.740 -13.207 1.00 44.81 206 ASP A C 1
ATOM 1611 O O . ASP A 1 206 ? 18.703 17.204 -12.779 1.00 44.81 206 ASP A O 1
ATOM 1615 N N . GLU A 1 207 ? 16.479 17.380 -12.747 1.00 52.50 207 GLU A N 1
ATOM 1616 C CA . GLU A 1 207 ? 16.181 16.436 -11.670 1.00 52.50 207 GLU A CA 1
ATOM 1617 C C . GLU A 1 207 ? 15.686 15.096 -12.231 1.00 52.50 207 GLU A C 1
ATOM 1619 O O . GLU A 1 207 ? 14.655 14.557 -11.823 1.00 52.50 207 GLU A O 1
ATOM 1624 N N . MET A 1 208 ? 16.429 14.534 -13.182 1.00 62.00 208 MET A N 1
ATOM 1625 C CA . MET A 1 208 ? 16.246 13.137 -13.576 1.00 62.00 208 MET A CA 1
ATOM 1626 C C . MET A 1 208 ? 16.419 12.234 -12.347 1.00 62.00 208 MET A C 1
ATOM 1628 O O . MET A 1 208 ? 17.363 12.407 -11.571 1.00 62.00 208 MET A O 1
ATOM 1632 N N . ALA A 1 209 ? 15.526 11.258 -12.159 1.00 67.00 209 ALA A N 1
ATOM 1633 C CA . ALA A 1 209 ? 15.576 10.404 -10.978 1.00 67.00 209 ALA A CA 1
ATOM 1634 C C . ALA A 1 209 ? 16.867 9.570 -10.980 1.00 67.00 209 ALA A C 1
ATOM 1636 O O . ALA A 1 209 ? 17.148 8.820 -11.916 1.00 67.00 209 ALA A O 1
ATOM 1637 N N . VAL A 1 210 ? 17.665 9.681 -9.919 1.00 77.06 210 VAL A N 1
ATOM 1638 C CA . VAL A 1 210 ? 18.860 8.851 -9.747 1.00 77.06 210 VAL A CA 1
ATOM 1639 C C . VAL A 1 210 ? 18.425 7.488 -9.220 1.00 77.06 210 VAL A C 1
ATOM 1641 O O . VAL A 1 210 ? 17.761 7.392 -8.187 1.00 77.06 210 VAL A O 1
ATOM 1644 N N . VAL A 1 211 ? 18.802 6.416 -9.920 1.00 81.44 211 VAL A N 1
ATOM 1645 C CA . VAL A 1 211 ? 18.630 5.060 -9.390 1.00 81.44 211 VAL A CA 1
ATOM 1646 C C . VAL A 1 211 ? 19.649 4.872 -8.271 1.00 81.44 211 VAL A C 1
ATOM 1648 O O . VAL A 1 211 ? 20.844 4.911 -8.530 1.00 81.44 211 VAL A O 1
ATOM 1651 N N . THR A 1 212 ? 19.201 4.651 -7.038 1.00 85.56 212 THR A N 1
ATOM 1652 C CA . THR A 1 212 ? 20.091 4.388 -5.895 1.00 85.56 212 THR A CA 1
ATOM 1653 C C . THR A 1 212 ? 19.894 2.971 -5.346 1.00 85.56 212 THR A C 1
ATOM 1655 O O . THR A 1 212 ? 18.844 2.362 -5.578 1.00 85.56 212 THR A O 1
ATOM 1658 N N . PRO A 1 213 ? 20.858 2.409 -4.594 1.00 86.00 213 PRO A N 1
ATOM 1659 C CA . PRO A 1 213 ? 20.664 1.135 -3.898 1.00 86.00 213 PRO A CA 1
ATOM 1660 C C . PRO A 1 213 ? 19.430 1.122 -2.978 1.00 86.00 213 PRO A C 1
ATOM 1662 O O . PRO A 1 213 ? 18.723 0.118 -2.904 1.00 86.00 213 PRO A O 1
ATOM 1665 N N . GLU A 1 214 ? 19.128 2.243 -2.321 1.00 86.69 214 GLU A N 1
ATOM 1666 C CA . GLU A 1 214 ? 17.965 2.408 -1.441 1.00 86.69 214 GLU A CA 1
ATOM 1667 C C . GLU A 1 214 ? 16.650 2.327 -2.223 1.00 86.69 214 GLU A C 1
ATOM 1669 O O . GLU A 1 214 ? 15.686 1.709 -1.760 1.00 86.69 214 GLU A O 1
ATOM 1674 N N . LEU A 1 215 ? 16.619 2.894 -3.434 1.00 87.81 215 LEU A N 1
ATOM 1675 C CA . LEU A 1 215 ? 15.482 2.761 -4.338 1.00 87.81 215 LEU A CA 1
ATOM 1676 C C . LEU A 1 215 ? 15.260 1.293 -4.725 1.00 87.81 215 LEU A C 1
ATOM 1678 O O . LEU A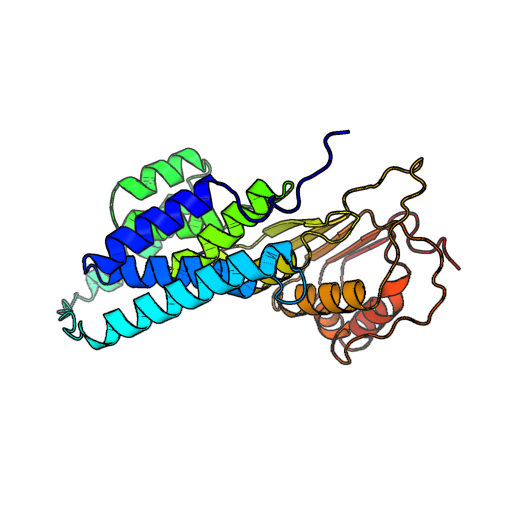 1 215 ? 14.133 0.800 -4.650 1.00 87.81 215 LEU A O 1
ATOM 1682 N N . LEU A 1 216 ? 16.323 0.582 -5.117 1.00 89.88 216 LEU A N 1
ATOM 1683 C CA . LEU A 1 216 ? 16.228 -0.836 -5.485 1.00 89.88 216 LEU A CA 1
ATOM 1684 C C . LEU A 1 216 ? 15.693 -1.670 -4.316 1.00 89.88 216 LEU A C 1
ATOM 1686 O O . LEU A 1 216 ? 14.760 -2.454 -4.485 1.00 89.88 216 LEU A O 1
ATOM 1690 N N . PHE A 1 217 ? 16.219 -1.437 -3.113 1.00 89.69 217 PHE A N 1
ATOM 1691 C CA . PHE A 1 217 ? 15.757 -2.101 -1.898 1.00 89.69 217 PHE A CA 1
ATOM 1692 C C . PHE A 1 217 ? 14.282 -1.803 -1.584 1.00 89.69 217 PHE A C 1
ATOM 1694 O O . PHE A 1 217 ? 13.530 -2.697 -1.181 1.00 89.69 217 PHE A O 1
ATOM 1701 N N . THR A 1 218 ? 13.849 -0.558 -1.787 1.00 91.00 218 THR A N 1
ATOM 1702 C CA . THR A 1 218 ? 12.455 -0.146 -1.589 1.00 91.00 218 THR A CA 1
ATOM 1703 C C . THR A 1 218 ? 11.528 -0.839 -2.581 1.00 91.00 218 THR A C 1
ATOM 1705 O O . THR A 1 218 ? 10.501 -1.378 -2.170 1.00 91.00 218 THR A O 1
ATOM 1708 N N . LEU A 1 219 ? 11.887 -0.874 -3.867 1.00 92.44 219 LEU A N 1
ATOM 1709 C CA . LEU A 1 219 ? 11.112 -1.563 -4.901 1.00 92.44 219 LEU A CA 1
ATOM 1710 C C . LEU A 1 219 ? 10.989 -3.063 -4.606 1.00 92.44 219 LEU A C 1
ATOM 1712 O O . LEU A 1 219 ? 9.880 -3.602 -4.630 1.00 92.44 219 LEU A O 1
ATOM 1716 N N . ASP A 1 220 ? 12.094 -3.717 -4.241 1.00 93.50 220 ASP A N 1
ATOM 1717 C CA . ASP A 1 220 ? 12.106 -5.126 -3.832 1.00 93.50 220 ASP A CA 1
ATOM 1718 C C . ASP A 1 220 ? 11.168 -5.360 -2.629 1.00 93.50 220 ASP A C 1
ATOM 1720 O O . ASP A 1 220 ? 10.365 -6.302 -2.610 1.00 93.50 220 ASP A O 1
ATOM 1724 N N . SER A 1 221 ? 11.223 -4.478 -1.625 1.00 94.44 221 SER A N 1
ATOM 1725 C CA . SER A 1 221 ? 10.386 -4.542 -0.418 1.00 94.44 221 SER A CA 1
ATOM 1726 C C . SER A 1 221 ? 8.902 -4.311 -0.719 1.00 94.44 221 SER A C 1
ATOM 1728 O O . SER A 1 221 ? 8.040 -5.027 -0.209 1.00 94.44 221 SER A O 1
ATOM 1730 N N . PHE A 1 222 ? 8.589 -3.348 -1.584 1.00 96.00 222 PHE A N 1
ATOM 1731 C CA . PHE A 1 222 ? 7.227 -3.045 -2.010 1.00 96.00 222 PHE A CA 1
ATOM 1732 C C . PHE A 1 222 ? 6.607 -4.219 -2.780 1.00 96.00 222 PHE A C 1
ATOM 1734 O O . PHE A 1 222 ? 5.519 -4.686 -2.441 1.00 96.00 222 PHE A O 1
ATOM 1741 N N . LEU A 1 223 ? 7.310 -4.746 -3.787 1.00 95.56 223 LEU A N 1
ATOM 1742 C CA . LEU A 1 223 ? 6.803 -5.827 -4.637 1.00 95.56 223 LEU A CA 1
ATOM 1743 C C . LEU A 1 223 ? 6.706 -7.165 -3.888 1.00 95.56 223 LEU A C 1
ATOM 1745 O O . LEU A 1 223 ? 5.771 -7.942 -4.114 1.00 95.56 223 LEU A O 1
ATOM 1749 N N . SER A 1 224 ? 7.642 -7.442 -2.976 1.00 95.00 224 SER A N 1
ATOM 1750 C CA . SER A 1 224 ? 7.601 -8.650 -2.141 1.00 95.00 224 SER A CA 1
ATOM 1751 C C . SER A 1 224 ? 6.424 -8.651 -1.162 1.00 95.00 224 SER A C 1
ATOM 1753 O O . SER A 1 224 ? 5.850 -9.714 -0.911 1.00 95.00 224 SER A O 1
ATOM 1755 N N . ALA A 1 225 ? 5.990 -7.477 -0.692 1.00 95.88 225 ALA A N 1
ATOM 1756 C CA . ALA A 1 225 ? 4.820 -7.320 0.170 1.00 95.88 225 ALA A CA 1
ATOM 1757 C C . ALA A 1 225 ? 3.472 -7.559 -0.544 1.00 95.88 225 ALA A C 1
ATOM 1759 O O . ALA A 1 225 ? 2.434 -7.599 0.116 1.00 95.88 225 ALA A O 1
ATOM 1760 N N . LEU A 1 226 ? 3.468 -7.775 -1.868 1.00 95.75 226 LEU A N 1
ATOM 1761 C CA . LEU A 1 226 ? 2.261 -7.957 -2.686 1.00 95.75 226 LEU A CA 1
ATOM 1762 C C . LEU A 1 226 ? 2.176 -9.382 -3.271 1.00 95.75 226 LEU A C 1
ATOM 1764 O O . LEU A 1 226 ? 2.239 -9.563 -4.495 1.00 95.75 226 LEU A O 1
ATOM 1768 N N . PRO A 1 227 ? 2.026 -10.426 -2.426 1.00 94.75 227 PRO A N 1
ATOM 1769 C CA . PRO A 1 227 ? 2.120 -11.828 -2.829 1.00 94.75 227 PRO A CA 1
ATOM 1770 C C . PRO A 1 227 ? 1.048 -12.290 -3.827 1.00 94.75 227 PRO A C 1
ATOM 1772 O O . PRO A 1 227 ? 1.223 -13.312 -4.488 1.00 94.75 227 PRO A O 1
ATOM 1775 N N . HIS A 1 228 ? -0.061 -11.558 -3.937 1.00 95.31 228 HIS A N 1
ATOM 1776 C CA . HIS A 1 228 ? -1.194 -11.906 -4.796 1.00 95.31 228 HIS A CA 1
ATOM 1777 C C . HIS A 1 228 ? -1.348 -11.000 -6.021 1.00 95.31 228 HIS A C 1
ATOM 1779 O O . HIS A 1 228 ? -2.337 -11.133 -6.746 1.00 95.31 228 HIS A O 1
ATOM 1785 N N . CYS A 1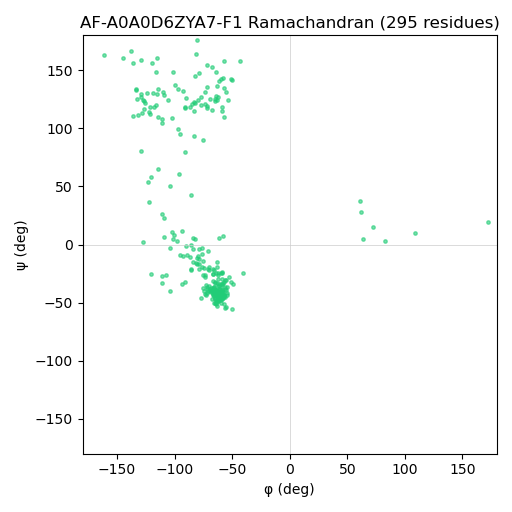 229 ? -0.388 -10.103 -6.261 1.00 96.56 229 CYS A N 1
ATOM 1786 C CA . CYS A 1 229 ? -0.403 -9.239 -7.431 1.00 96.56 229 CYS A CA 1
ATOM 1787 C C . CYS A 1 229 ? -0.279 -10.077 -8.711 1.00 96.56 229 CYS A C 1
ATOM 1789 O O . CYS A 1 229 ? 0.632 -10.897 -8.836 1.00 96.56 229 CYS A O 1
ATOM 1791 N N . THR A 1 230 ? -1.209 -9.865 -9.645 1.00 96.81 230 THR A N 1
ATOM 1792 C CA . THR A 1 230 ? -1.241 -10.515 -10.963 1.00 96.81 230 THR A CA 1
ATOM 1793 C C . THR A 1 230 ? -1.172 -9.512 -12.110 1.00 96.81 230 THR A C 1
ATOM 1795 O O . THR A 1 230 ? -0.731 -9.882 -13.193 1.00 96.81 230 THR A O 1
ATOM 1798 N N . ASN A 1 231 ? -1.600 -8.268 -11.891 1.00 97.50 231 ASN A N 1
ATOM 1799 C CA . ASN A 1 231 ? -1.490 -7.179 -12.855 1.00 97.50 231 ASN A CA 1
ATOM 1800 C C . ASN A 1 231 ? -0.614 -6.094 -12.237 1.00 97.50 231 ASN A C 1
ATOM 1802 O O . ASN A 1 231 ? -0.962 -5.555 -11.186 1.00 97.50 231 ASN A O 1
ATOM 1806 N N . LEU A 1 232 ? 0.517 -5.807 -12.871 1.00 97.06 232 LEU A N 1
ATOM 1807 C CA . LEU A 1 232 ? 1.461 -4.801 -12.407 1.00 97.06 232 LEU A CA 1
ATOM 1808 C C . LEU A 1 232 ? 1.698 -3.773 -13.507 1.00 97.06 232 LEU A C 1
ATOM 1810 O O . LEU A 1 232 ? 2.014 -4.139 -14.637 1.00 97.06 232 LEU A O 1
ATOM 1814 N N . SER A 1 233 ? 1.591 -2.501 -13.147 1.00 95.56 233 SER A N 1
ATOM 1815 C CA . SER A 1 233 ? 1.995 -1.379 -13.980 1.00 95.56 233 SER A CA 1
ATOM 1816 C C . SER A 1 233 ? 3.044 -0.547 -13.253 1.00 95.56 233 SER A C 1
ATOM 1818 O O . SER A 1 233 ? 2.782 -0.039 -12.159 1.00 95.56 233 SER A O 1
ATOM 1820 N N . LEU A 1 234 ? 4.236 -0.453 -13.838 1.00 93.00 234 LEU A N 1
ATOM 1821 C CA . LEU A 1 234 ? 5.331 0.398 -13.380 1.00 93.00 234 LEU A CA 1
ATOM 1822 C C . LEU A 1 234 ? 5.507 1.507 -14.416 1.00 93.00 234 LEU A C 1
ATOM 1824 O O . LEU A 1 234 ? 6.005 1.263 -15.516 1.00 93.00 234 LEU A O 1
ATOM 1828 N N . GLU A 1 235 ? 5.044 2.706 -14.084 1.00 89.50 235 GLU A N 1
ATOM 1829 C CA . GLU A 1 235 ? 4.847 3.777 -15.059 1.00 89.50 235 GLU A CA 1
ATOM 1830 C C . GLU A 1 235 ? 5.744 4.982 -14.783 1.00 89.50 235 GLU A C 1
ATOM 1832 O O . GLU A 1 235 ? 6.015 5.330 -13.630 1.00 89.50 235 GLU A O 1
ATOM 1837 N N . ASN A 1 236 ? 6.113 5.655 -15.874 1.00 82.75 236 ASN A N 1
ATOM 1838 C CA . ASN A 1 236 ? 6.680 6.998 -15.877 1.00 82.75 236 ASN A CA 1
ATOM 1839 C C . ASN A 1 236 ? 8.009 7.170 -15.120 1.00 82.75 236 ASN A C 1
ATOM 1841 O O . ASN A 1 236 ? 8.233 8.193 -14.480 1.00 82.75 236 ASN A O 1
ATOM 1845 N N . TYR A 1 237 ? 8.903 6.182 -15.183 1.00 79.12 237 TYR A N 1
ATOM 1846 C CA . TYR A 1 237 ? 10.239 6.334 -14.607 1.00 79.12 237 TYR A CA 1
ATOM 1847 C C . TYR A 1 237 ? 11.221 6.892 -15.633 1.00 79.12 237 TYR A C 1
ATOM 1849 O O . TYR A 1 237 ? 11.398 6.312 -16.698 1.00 79.12 237 TYR A O 1
ATOM 1857 N N . TYR A 1 238 ? 11.910 7.980 -15.311 1.00 74.88 238 TYR A N 1
ATOM 1858 C CA . TYR A 1 238 ? 12.964 8.520 -16.164 1.00 74.88 238 TYR A CA 1
ATOM 1859 C C . TYR A 1 238 ? 14.224 8.743 -15.330 1.00 74.88 238 TYR A C 1
ATOM 1861 O O . TYR A 1 238 ? 14.166 9.372 -14.275 1.00 74.88 238 TYR A O 1
ATOM 1869 N N . HIS A 1 239 ? 15.356 8.195 -15.778 1.00 71.62 239 HIS A N 1
ATOM 1870 C CA . HIS A 1 239 ? 16.616 8.238 -15.036 1.00 71.62 239 HIS A CA 1
ATOM 1871 C C . HIS A 1 239 ? 17.809 8.583 -15.908 1.00 71.62 239 HIS A C 1
ATOM 1873 O O . HIS A 1 239 ? 17.819 8.337 -17.115 1.00 71.62 239 HIS A O 1
ATOM 1879 N N . VAL A 1 240 ? 18.840 9.111 -15.250 1.00 71.06 240 VAL A N 1
ATOM 1880 C CA . VAL A 1 240 ? 20.183 9.212 -15.823 1.00 71.06 240 VAL A CA 1
ATOM 1881 C C . VAL A 1 240 ? 20.799 7.821 -16.010 1.00 71.06 240 VAL A C 1
ATOM 1883 O O . VAL A 1 240 ? 20.465 6.905 -15.253 1.00 71.06 240 VAL A O 1
ATOM 1886 N N . PRO A 1 241 ? 21.724 7.650 -16.972 1.00 72.56 241 PRO A N 1
ATOM 1887 C CA . PRO A 1 241 ? 22.518 6.433 -17.081 1.00 72.56 241 PRO A CA 1
ATOM 1888 C C . PRO A 1 241 ? 23.175 6.063 -15.750 1.00 72.56 241 PRO A C 1
ATOM 1890 O O . PRO A 1 241 ? 23.631 6.926 -15.001 1.00 72.56 241 PRO A O 1
ATOM 1893 N N . LEU A 1 242 ? 23.223 4.765 -15.473 1.00 77.75 242 LEU A N 1
ATOM 1894 C CA . LEU A 1 242 ? 23.779 4.238 -14.234 1.00 77.75 242 LEU A CA 1
ATOM 1895 C C . LEU A 1 242 ? 25.306 4.335 -14.243 1.00 77.75 242 LEU A C 1
ATOM 1897 O O . LEU A 1 242 ? 25.960 3.862 -15.171 1.00 77.75 242 LEU A O 1
ATOM 1901 N N . ASP A 1 243 ? 25.876 4.864 -13.169 1.00 78.25 243 ASP A N 1
ATOM 1902 C CA . ASP A 1 243 ? 27.316 4.869 -12.898 1.00 78.25 243 ASP A CA 1
ATOM 1903 C C . ASP A 1 243 ? 27.781 3.624 -12.114 1.00 78.25 243 ASP A C 1
ATOM 1905 O O . ASP A 1 243 ? 28.973 3.441 -11.865 1.00 78.25 243 ASP A O 1
ATOM 1909 N N . PHE A 1 244 ? 26.856 2.726 -11.763 1.00 81.75 244 PHE A N 1
ATOM 1910 C CA . PHE A 1 244 ? 27.124 1.471 -11.061 1.00 81.75 244 PHE A CA 1
ATOM 1911 C C . PHE A 1 244 ? 26.314 0.304 -11.634 1.00 81.75 244 PHE A C 1
ATOM 1913 O O . PHE A 1 244 ? 25.353 0.474 -12.381 1.00 81.75 244 PHE A O 1
ATOM 1920 N N . THR A 1 245 ? 26.690 -0.919 -11.254 1.00 83.81 245 THR A N 1
ATOM 1921 C CA . THR A 1 245 ? 25.907 -2.123 -11.568 1.00 83.81 245 THR A CA 1
ATOM 1922 C C . THR A 1 245 ? 24.835 -2.350 -10.494 1.00 83.81 245 THR A C 1
ATOM 1924 O O . THR A 1 245 ? 25.198 -2.576 -9.334 1.00 83.81 245 THR A O 1
ATOM 1927 N N . PRO A 1 246 ? 23.531 -2.339 -10.837 1.00 85.25 246 PRO A N 1
ATOM 1928 C CA . PRO A 1 246 ? 22.454 -2.601 -9.888 1.00 85.25 246 PRO A CA 1
ATOM 1929 C C . PRO A 1 246 ? 22.621 -3.943 -9.175 1.00 85.25 246 PRO A C 1
ATOM 1931 O O . PRO A 1 246 ? 22.832 -4.980 -9.805 1.00 85.25 246 PRO A O 1
ATOM 1934 N N . THR A 1 247 ? 22.497 -3.922 -7.849 1.00 86.50 247 THR A N 1
ATOM 1935 C CA . THR A 1 247 ? 22.476 -5.130 -7.018 1.00 86.50 247 THR A CA 1
ATOM 1936 C C . THR A 1 247 ? 21.071 -5.315 -6.467 1.00 86.50 247 THR A C 1
ATOM 1938 O O . THR A 1 247 ? 20.491 -4.377 -5.928 1.00 86.50 247 THR A O 1
ATOM 1941 N N . PHE A 1 248 ? 20.529 -6.523 -6.598 1.00 87.94 248 PHE A N 1
ATOM 1942 C CA . PHE A 1 248 ? 19.149 -6.842 -6.232 1.00 87.94 248 PHE A CA 1
ATOM 1943 C C . PHE A 1 248 ? 19.098 -7.919 -5.155 1.00 87.94 248 PHE A C 1
ATOM 1945 O O . PHE A 1 248 ? 20.004 -8.752 -5.051 1.00 87.94 248 PHE A O 1
ATOM 1952 N N . SER A 1 249 ? 18.001 -7.956 -4.398 1.00 88.81 249 SER A N 1
ATOM 1953 C CA . SER A 1 249 ? 17.729 -9.071 -3.496 1.00 88.81 249 SER A CA 1
ATOM 1954 C C . SER A 1 249 ? 17.689 -10.398 -4.272 1.00 88.81 249 SER A C 1
ATOM 1956 O O . SER A 1 249 ? 17.135 -10.447 -5.377 1.00 88.81 249 SER A O 1
ATOM 1958 N N . PRO A 1 250 ? 18.188 -11.519 -3.709 1.00 88.50 250 PRO A N 1
ATOM 1959 C CA . PRO A 1 250 ? 18.119 -12.829 -4.359 1.00 88.50 250 PRO A CA 1
ATOM 1960 C C . PRO A 1 250 ? 16.708 -13.203 -4.831 1.00 88.50 250 PRO A C 1
ATOM 1962 O O . PRO A 1 250 ? 16.559 -13.847 -5.868 1.00 88.50 250 PRO A O 1
ATOM 1965 N N . ASN A 1 251 ? 15.682 -12.741 -4.108 1.00 91.62 251 ASN A N 1
ATOM 1966 C CA . ASN A 1 251 ? 14.270 -13.025 -4.366 1.00 91.62 251 ASN A CA 1
ATOM 1967 C C . ASN A 1 251 ? 13.529 -11.891 -5.100 1.00 91.62 251 ASN A C 1
ATOM 1969 O O . ASN A 1 251 ? 12.312 -11.976 -5.257 1.00 91.62 251 ASN A O 1
ATOM 1973 N N . ALA A 1 252 ? 14.224 -10.854 -5.584 1.00 92.44 252 ALA A N 1
ATOM 1974 C CA . ALA A 1 252 ? 13.610 -9.715 -6.280 1.00 92.44 252 ALA A CA 1
ATOM 1975 C C . ALA A 1 252 ? 12.825 -10.120 -7.543 1.00 92.44 252 ALA A C 1
ATOM 1977 O O . ALA A 1 252 ? 11.887 -9.447 -7.953 1.00 92.44 252 ALA A O 1
ATOM 1978 N N . HIS A 1 253 ? 13.174 -11.261 -8.144 1.00 93.94 253 HIS A N 1
ATOM 1979 C CA . HIS A 1 253 ? 12.518 -11.806 -9.333 1.00 93.94 253 HIS A CA 1
ATOM 1980 C C . HIS A 1 253 ? 11.181 -12.515 -9.026 1.00 93.94 253 HIS A C 1
ATOM 1982 O O . HIS A 1 253 ? 10.341 -12.660 -9.915 1.00 93.94 253 HIS A O 1
ATOM 1988 N N . VAL A 1 254 ? 10.957 -12.953 -7.779 1.00 94.56 254 VAL A N 1
ATOM 1989 C CA . VAL A 1 254 ? 9.798 -13.777 -7.383 1.00 94.56 254 VAL A CA 1
ATOM 1990 C C . VAL A 1 254 ? 8.452 -13.117 -7.709 1.00 94.56 254 VAL A C 1
ATOM 1992 O O . VAL A 1 254 ? 7.589 -13.813 -8.252 1.00 94.56 254 VAL A O 1
ATOM 1995 N N . PRO A 1 255 ? 8.228 -11.809 -7.456 1.00 94.31 255 PRO A N 1
ATOM 1996 C CA . PRO A 1 255 ? 6.965 -11.154 -7.794 1.00 94.31 255 PRO A CA 1
ATOM 1997 C C . PRO A 1 255 ? 6.563 -11.291 -9.267 1.00 94.31 255 PRO A C 1
ATOM 1999 O O . PRO A 1 255 ? 5.372 -11.369 -9.557 1.00 94.31 255 PRO A O 1
ATOM 2002 N N . PHE A 1 256 ? 7.529 -11.390 -10.186 1.00 95.38 256 PHE A N 1
ATOM 2003 C CA . PHE A 1 256 ? 7.279 -11.463 -11.629 1.00 95.38 256 PHE A CA 1
ATOM 2004 C C . PHE A 1 256 ? 6.899 -12.866 -12.119 1.00 95.38 256 PHE A C 1
ATOM 2006 O O . PHE A 1 256 ? 6.323 -13.000 -13.196 1.00 95.38 256 PHE A O 1
ATOM 2013 N N . THR A 1 257 ? 7.141 -13.911 -11.322 1.00 94.62 257 THR A N 1
ATOM 2014 C CA . THR A 1 257 ? 6.785 -15.300 -11.678 1.00 94.62 257 THR A CA 1
ATOM 2015 C C . THR A 1 257 ? 5.267 -15.525 -11.751 1.00 94.62 257 THR A C 1
ATOM 2017 O O . THR A 1 257 ? 4.785 -16.385 -12.481 1.00 94.62 257 THR A O 1
ATOM 2020 N N . ARG A 1 258 ? 4.479 -14.721 -11.026 1.00 93.06 258 ARG A N 1
ATOM 2021 C CA . ARG A 1 258 ? 3.016 -14.872 -10.889 1.00 93.06 258 ARG A CA 1
ATOM 2022 C C . ARG A 1 258 ? 2.187 -13.878 -11.707 1.00 93.06 258 ARG A C 1
ATOM 2024 O O . ARG A 1 258 ? 0.958 -13.937 -11.660 1.00 93.06 258 ARG A O 1
ATOM 2031 N N . LEU A 1 259 ? 2.828 -12.944 -12.409 1.00 96.06 259 LEU A N 1
ATOM 2032 C CA . LEU A 1 259 ? 2.117 -11.904 -13.149 1.00 96.06 259 LEU A CA 1
ATOM 2033 C C . LEU A 1 259 ? 1.429 -12.485 -14.383 1.00 96.06 259 LEU A C 1
ATOM 2035 O O . LEU A 1 259 ? 2.021 -13.250 -15.136 1.00 96.06 259 LEU A O 1
ATOM 2039 N N . LEU A 1 260 ? 0.180 -12.079 -14.596 1.00 96.69 260 LEU A N 1
ATOM 2040 C CA . LEU A 1 260 ? -0.596 -12.318 -15.811 1.00 96.69 260 LEU A CA 1
ATOM 2041 C C . LEU A 1 260 ? -0.474 -11.141 -16.782 1.00 96.69 260 LEU A C 1
ATOM 2043 O O . LEU A 1 260 ? -0.466 -11.355 -17.994 1.00 96.69 260 LEU A O 1
ATOM 2047 N N . SER A 1 261 ? -0.363 -9.920 -16.254 1.00 97.19 261 SER A N 1
ATOM 2048 C CA . SER A 1 261 ? -0.207 -8.690 -17.026 1.00 97.19 261 SER A CA 1
ATOM 2049 C C . SER A 1 261 ? 0.904 -7.827 -16.440 1.00 97.19 261 SER A C 1
ATOM 2051 O O . SER A 1 261 ? 0.938 -7.602 -15.228 1.00 97.19 261 SER A O 1
ATOM 2053 N N . LEU A 1 262 ? 1.782 -7.328 -17.305 1.00 95.81 262 LEU A N 1
ATOM 2054 C CA . LEU A 1 262 ? 2.854 -6.407 -16.954 1.00 95.81 262 LEU A CA 1
ATOM 2055 C C . LEU A 1 262 ? 2.874 -5.242 -17.943 1.00 95.81 262 LEU A C 1
ATOM 2057 O O . LEU A 1 262 ? 2.994 -5.460 -19.146 1.00 95.81 262 LEU A O 1
ATOM 2061 N N . HIS A 1 263 ? 2.797 -4.027 -17.418 1.00 94.75 263 HIS A N 1
ATOM 2062 C CA . HIS A 1 263 ? 3.070 -2.796 -18.146 1.00 94.75 263 HIS A CA 1
ATOM 2063 C C . HIS A 1 263 ? 4.298 -2.128 -17.523 1.00 94.75 263 HIS A C 1
ATOM 2065 O O . HIS A 1 263 ? 4.371 -1.976 -16.301 1.00 94.75 263 HIS A O 1
ATOM 2071 N N . ILE A 1 264 ? 5.278 -1.765 -18.347 1.00 91.81 264 ILE A N 1
ATOM 2072 C CA . ILE A 1 264 ? 6.501 -1.090 -17.902 1.00 91.81 264 ILE A CA 1
ATOM 2073 C C . ILE A 1 264 ? 6.816 0.100 -18.797 1.00 91.81 264 ILE A C 1
ATOM 2075 O O . ILE A 1 264 ? 6.808 -0.025 -20.017 1.00 91.81 264 ILE A O 1
ATOM 2079 N N . GLN A 1 265 ? 7.147 1.238 -18.194 1.00 88.56 265 GLN A N 1
ATOM 2080 C CA . GLN A 1 265 ? 7.580 2.437 -18.907 1.00 88.56 265 GLN A CA 1
ATOM 2081 C C . GLN A 1 265 ? 8.792 3.057 -18.203 1.00 88.56 265 GLN A C 1
ATOM 2083 O O . GLN A 1 265 ? 8.670 3.578 -17.095 1.00 88.56 265 GLN A O 1
ATOM 2088 N N . GLY A 1 266 ? 9.961 2.984 -18.848 1.00 82.12 266 GLY A N 1
ATOM 2089 C CA . GLY A 1 266 ? 11.200 3.628 -18.393 1.00 82.12 266 GLY A CA 1
ATOM 2090 C C . GLY A 1 266 ? 12.020 2.874 -17.331 1.00 82.12 266 GLY A C 1
ATOM 2091 O O . GLY A 1 266 ? 13.082 3.325 -16.903 1.00 82.12 266 GLY A O 1
ATOM 2092 N N . PHE A 1 267 ? 11.585 1.672 -16.944 1.00 84.12 267 PHE A N 1
ATOM 2093 C CA . PHE A 1 267 ? 12.238 0.809 -15.944 1.00 84.12 267 PHE A CA 1
ATOM 2094 C C . PHE A 1 267 ? 13.357 -0.085 -16.529 1.00 84.12 267 PHE A C 1
ATOM 2096 O O . PHE A 1 267 ? 13.455 -1.269 -16.192 1.00 84.12 267 PHE A O 1
ATOM 2103 N N . SER A 1 268 ? 14.212 0.452 -17.408 1.00 83.44 268 SER A N 1
ATOM 2104 C CA . SER A 1 268 ? 15.262 -0.331 -18.092 1.00 83.44 268 SER A CA 1
ATOM 2105 C C . SER A 1 268 ? 16.230 -1.014 -17.109 1.00 83.44 268 SER A C 1
ATOM 2107 O O . SER A 1 268 ? 16.520 -2.204 -17.241 1.00 83.44 268 SER A O 1
ATOM 2109 N N . PHE A 1 269 ? 16.638 -0.305 -16.050 1.00 84.75 269 PHE A N 1
ATOM 2110 C CA . PHE A 1 269 ? 17.529 -0.802 -14.994 1.00 84.75 269 PHE A CA 1
ATOM 2111 C C . PHE A 1 269 ? 16.990 -2.038 -14.254 1.00 84.75 269 PHE A C 1
ATOM 2113 O O . PHE A 1 269 ? 17.767 -2.867 -13.785 1.00 84.75 269 PHE A O 1
ATOM 2120 N N . TYR A 1 270 ? 15.666 -2.178 -14.147 1.00 88.81 270 TYR A N 1
ATOM 2121 C CA . TYR A 1 270 ? 15.002 -3.264 -13.417 1.00 88.81 270 TYR A CA 1
ATOM 2122 C C . TYR A 1 270 ? 14.604 -4.432 -14.341 1.00 88.81 270 TYR A C 1
ATOM 2124 O O . TYR A 1 270 ? 14.234 -5.521 -13.888 1.00 88.81 270 TYR A O 1
ATOM 2132 N N . PHE A 1 271 ? 14.725 -4.237 -15.659 1.00 88.31 271 PHE A N 1
ATOM 2133 C CA . PHE A 1 271 ? 14.349 -5.207 -16.684 1.00 88.31 271 PHE A CA 1
ATOM 2134 C C . PHE A 1 271 ? 15.036 -6.581 -16.552 1.00 88.31 271 PHE A C 1
ATOM 2136 O O . PHE A 1 271 ? 14.352 -7.593 -16.731 1.00 88.31 271 PHE A O 1
ATOM 2143 N N . PRO A 1 272 ? 16.330 -6.697 -16.178 1.00 89.44 272 PRO A N 1
ATOM 2144 C CA . PRO A 1 272 ? 16.958 -8.005 -15.977 1.00 89.44 272 PRO A CA 1
ATOM 2145 C C . PRO A 1 272 ? 16.259 -8.863 -14.911 1.00 89.44 272 PRO A C 1
ATOM 2147 O O . PRO A 1 272 ? 16.099 -10.071 -15.098 1.00 89.44 272 PRO A O 1
ATOM 2150 N N . ILE A 1 273 ? 15.794 -8.248 -13.819 1.00 92.31 273 ILE A N 1
ATOM 2151 C CA . ILE A 1 273 ? 15.074 -8.936 -12.737 1.00 92.31 273 ILE A CA 1
ATOM 2152 C C . ILE A 1 273 ? 13.675 -9.352 -13.176 1.00 92.31 273 ILE A C 1
ATOM 2154 O O . ILE A 1 273 ? 13.264 -10.487 -12.920 1.00 92.31 273 ILE A O 1
ATOM 2158 N N . ILE A 1 274 ? 12.980 -8.470 -13.899 1.00 91.75 274 ILE A N 1
ATOM 2159 C CA . ILE A 1 274 ? 11.685 -8.770 -14.516 1.00 91.75 274 ILE A CA 1
ATOM 2160 C C . ILE A 1 274 ? 11.816 -10.006 -15.409 1.00 91.75 274 ILE A C 1
ATOM 2162 O O . ILE A 1 274 ? 11.108 -10.998 -15.225 1.00 91.75 274 ILE A O 1
ATOM 2166 N N . MET A 1 275 ? 12.770 -9.981 -16.341 1.00 90.81 275 MET A N 1
ATOM 2167 C CA . MET A 1 275 ? 12.972 -11.068 -17.296 1.00 90.81 275 MET A CA 1
ATOM 2168 C C . MET A 1 275 ? 13.409 -12.365 -16.627 1.00 90.81 275 MET A C 1
ATOM 2170 O O . MET A 1 275 ? 13.013 -13.439 -17.080 1.00 90.81 275 MET A O 1
ATOM 2174 N N . ARG A 1 276 ? 14.184 -12.292 -15.540 1.00 92.94 276 ARG A N 1
ATOM 2175 C CA . ARG A 1 276 ? 14.519 -13.467 -14.735 1.00 92.94 276 ARG A CA 1
ATOM 2176 C C . ARG A 1 276 ? 13.260 -14.136 -14.181 1.00 92.94 276 ARG A C 1
ATOM 2178 O O . ARG A 1 276 ? 13.077 -15.330 -14.395 1.00 92.94 276 ARG A O 1
ATOM 2185 N N . GLY A 1 277 ? 12.366 -13.378 -13.546 1.00 93.06 277 GLY A N 1
ATOM 2186 C CA . GLY A 1 277 ? 11.130 -13.937 -12.989 1.00 93.06 277 GLY A CA 1
ATOM 2187 C C . GLY A 1 277 ? 10.174 -14.471 -14.059 1.00 93.06 277 GLY A C 1
ATOM 2188 O O . GLY A 1 277 ? 9.571 -15.527 -13.876 1.00 93.06 277 GLY A O 1
ATOM 2189 N N . VAL A 1 278 ? 10.099 -13.808 -15.218 1.00 90.94 278 VAL A N 1
ATOM 2190 C CA . VAL A 1 278 ? 9.326 -14.309 -16.367 1.00 90.94 278 VAL A CA 1
ATOM 2191 C C . VAL A 1 278 ? 9.889 -15.644 -16.879 1.00 90.94 278 VAL A C 1
ATOM 2193 O O . VAL A 1 278 ? 9.117 -16.547 -17.190 1.00 90.94 278 VAL A O 1
ATOM 2196 N N . ARG A 1 279 ? 11.219 -15.809 -16.926 1.00 90.06 279 ARG A N 1
ATOM 2197 C CA . ARG A 1 279 ? 11.878 -17.042 -17.402 1.00 90.06 279 ARG A CA 1
ATOM 2198 C C . ARG A 1 279 ? 11.804 -18.209 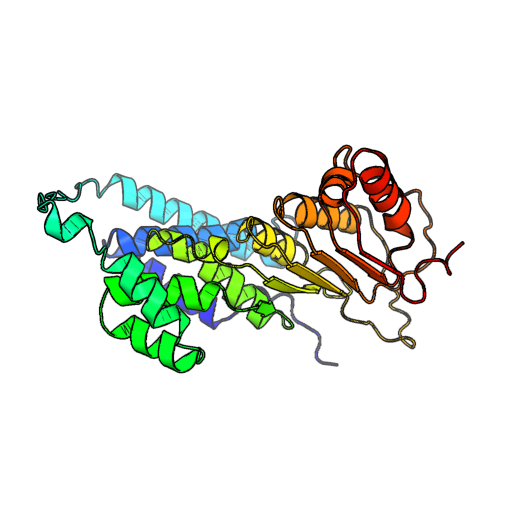-16.416 1.00 90.06 279 ARG A C 1
ATOM 2200 O O . ARG A 1 279 ? 11.642 -19.342 -16.850 1.00 90.06 279 ARG A O 1
ATOM 2207 N N . GLU A 1 280 ? 11.955 -17.953 -15.117 1.00 87.50 280 GLU A N 1
ATOM 2208 C CA . GLU A 1 280 ? 12.084 -19.004 -14.090 1.00 87.50 280 GLU A CA 1
ATOM 2209 C C . GLU A 1 280 ? 10.744 -19.632 -13.661 1.00 87.50 280 GLU A C 1
ATOM 2211 O O . GLU A 1 280 ? 10.732 -20.657 -12.983 1.00 87.50 280 GLU A O 1
ATOM 2216 N N . GLY A 1 281 ? 9.609 -19.063 -14.075 1.00 78.12 281 GLY A N 1
ATOM 2217 C CA . GLY A 1 281 ? 8.289 -19.635 -13.785 1.00 78.12 281 GLY A CA 1
ATOM 2218 C C . GLY A 1 281 ? 7.101 -18.754 -14.165 1.00 78.12 281 GLY A C 1
ATOM 2219 O O . GLY A 1 281 ? 6.019 -18.947 -13.617 1.00 78.12 281 GLY A O 1
ATOM 2220 N N . GLY A 1 282 ? 7.302 -17.771 -15.049 1.00 81.31 282 GLY A N 1
ATOM 2221 C CA . GLY A 1 282 ? 6.304 -16.767 -15.402 1.00 81.31 282 GLY A CA 1
ATOM 2222 C C . GLY A 1 282 ? 5.033 -17.343 -16.025 1.00 81.31 282 GLY A C 1
ATOM 2223 O O . GLY A 1 282 ? 5.083 -18.224 -16.880 1.00 81.31 282 GLY A O 1
ATOM 2224 N N . VAL A 1 283 ? 3.884 -16.772 -15.658 1.00 92.62 283 VAL A N 1
ATOM 2225 C CA . VAL A 1 283 ? 2.570 -17.028 -16.285 1.00 92.62 283 VAL A CA 1
ATOM 2226 C C . VAL A 1 283 ? 2.065 -15.830 -17.102 1.00 92.62 283 VAL A C 1
ATOM 2228 O O . VAL A 1 283 ? 0.860 -15.685 -17.329 1.00 92.62 283 VAL A O 1
ATOM 2231 N N . LEU A 1 284 ? 2.990 -14.970 -17.539 1.00 93.75 284 LEU A N 1
ATOM 2232 C CA . LEU A 1 284 ? 2.700 -13.702 -18.204 1.00 93.75 284 LEU A CA 1
ATOM 2233 C C . LEU A 1 284 ? 1.959 -13.924 -19.527 1.00 93.75 284 LEU A C 1
ATOM 2235 O O . LEU A 1 284 ? 2.410 -14.674 -20.390 1.00 93.75 284 LEU A O 1
ATOM 2239 N N . ARG A 1 285 ? 0.816 -13.253 -19.685 1.00 93.81 285 ARG A N 1
ATOM 2240 C CA . ARG A 1 285 ? -0.032 -13.313 -20.888 1.00 93.81 285 ARG A CA 1
ATOM 2241 C C . ARG A 1 285 ? -0.020 -12.010 -21.670 1.00 93.81 285 ARG A C 1
ATOM 2243 O O . ARG A 1 285 ? -0.138 -12.032 -22.890 1.00 93.81 285 ARG A O 1
ATOM 2250 N N . HIS A 1 286 ? 0.110 -10.893 -20.962 1.00 93.81 286 HIS A N 1
ATOM 2251 C CA . HIS A 1 286 ? 0.115 -9.559 -21.540 1.00 93.81 286 HIS A CA 1
ATOM 2252 C C . HIS A 1 286 ? 1.362 -8.815 -21.078 1.00 93.81 286 HIS A C 1
ATOM 2254 O O . HIS A 1 286 ? 1.607 -8.692 -19.878 1.00 93.81 286 HIS A O 1
ATOM 2260 N N . LEU A 1 287 ? 2.148 -8.349 -22.043 1.00 91.69 287 LEU A N 1
ATOM 2261 C CA . LEU A 1 287 ? 3.319 -7.519 -21.818 1.00 91.69 287 LEU A CA 1
ATOM 2262 C C . LEU A 1 287 ? 3.174 -6.263 -22.666 1.00 91.69 287 LEU A C 1
ATOM 2264 O O . LEU A 1 287 ? 3.066 -6.354 -23.888 1.00 91.69 287 LEU A O 1
ATOM 2268 N N . GLU A 1 288 ? 3.188 -5.115 -22.01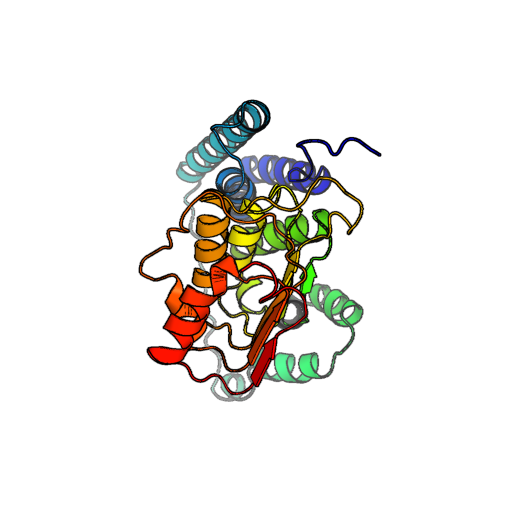0 1.00 91.94 288 GLU A N 1
ATOM 2269 C CA . GLU A 1 288 ? 3.233 -3.811 -22.650 1.00 91.94 288 GLU A CA 1
ATOM 2270 C C . GLU A 1 288 ? 4.505 -3.091 -22.213 1.00 91.94 288 GLU A C 1
ATOM 2272 O O . GLU A 1 288 ? 4.834 -3.037 -21.026 1.00 91.94 288 GLU A O 1
ATOM 2277 N N . ILE A 1 289 ? 5.241 -2.574 -23.193 1.00 88.69 289 ILE A N 1
ATOM 2278 C CA . ILE A 1 289 ? 6.482 -1.844 -22.968 1.00 88.69 289 ILE A CA 1
ATOM 2279 C C . ILE A 1 289 ? 6.309 -0.450 -23.557 1.00 88.69 289 ILE A C 1
ATOM 2281 O O . ILE A 1 289 ? 6.171 -0.295 -24.770 1.00 88.69 289 ILE A O 1
ATOM 2285 N N . GLY A 1 290 ? 6.283 0.548 -22.681 1.00 82.31 290 GLY A N 1
ATOM 2286 C CA . GLY A 1 290 ? 6.207 1.959 -23.024 1.00 82.31 290 GLY A CA 1
ATOM 2287 C C . GLY A 1 290 ? 7.563 2.550 -23.418 1.00 82.31 290 GLY A C 1
ATOM 2288 O O . GLY A 1 290 ? 8.608 1.895 -23.345 1.00 82.31 290 GLY A O 1
ATOM 2289 N N . MET A 1 291 ? 7.536 3.821 -23.820 1.00 76.94 291 MET A N 1
ATOM 2290 C CA . MET A 1 291 ? 8.716 4.594 -24.238 1.00 76.94 291 MET A CA 1
ATOM 2291 C C . MET A 1 291 ? 9.805 4.657 -23.153 1.00 76.94 291 MET A C 1
ATOM 2293 O O . MET A 1 291 ? 9.513 4.472 -21.969 1.00 76.94 291 MET A O 1
ATOM 2297 N N . ASN A 1 292 ? 11.055 4.919 -23.554 1.00 69.81 292 ASN A N 1
ATOM 2298 C CA . ASN A 1 292 ? 12.224 5.075 -22.675 1.00 69.81 292 ASN A CA 1
ATOM 2299 C C . ASN A 1 292 ? 12.618 3.817 -21.876 1.00 69.81 292 ASN A C 1
ATOM 2301 O O . ASN A 1 292 ? 13.543 3.853 -21.071 1.00 69.81 292 ASN A O 1
ATOM 2305 N N . THR A 1 293 ? 11.962 2.672 -22.103 1.00 67.00 293 THR A N 1
ATOM 2306 C CA . THR A 1 293 ? 12.287 1.406 -21.414 1.00 67.00 293 THR A CA 1
ATOM 2307 C C . THR A 1 293 ? 13.552 0.735 -21.959 1.00 67.00 293 THR A C 1
ATOM 2309 O O . THR A 1 293 ? 14.141 -0.097 -21.275 1.00 67.00 293 THR A O 1
ATOM 2312 N N . PHE A 1 294 ? 13.990 1.088 -23.169 1.00 69.25 294 PHE A N 1
ATOM 2313 C CA . PHE A 1 294 ? 15.204 0.543 -23.791 1.00 69.25 294 PHE A CA 1
ATOM 2314 C C . PHE A 1 294 ? 16.181 1.618 -24.283 1.00 69.25 294 PHE A C 1
ATOM 2316 O O . PHE A 1 294 ? 17.219 1.273 -24.835 1.00 69.25 294 PHE A O 1
ATOM 2323 N N . ASP A 1 295 ? 15.878 2.900 -24.073 1.00 57.25 295 ASP A N 1
ATOM 2324 C CA . ASP A 1 295 ? 16.612 4.009 -24.698 1.00 57.25 295 ASP A CA 1
ATOM 2325 C C . ASP A 1 295 ? 17.899 4.409 -23.942 1.00 57.25 295 ASP A C 1
ATOM 2327 O O . ASP A 1 295 ? 18.558 5.370 -24.326 1.00 57.25 295 ASP A O 1
ATOM 2331 N N . THR A 1 296 ? 18.290 3.676 -22.888 1.00 50.94 296 THR A N 1
ATOM 2332 C CA . THR A 1 296 ? 19.473 3.976 -22.051 1.00 50.94 296 THR A CA 1
ATOM 2333 C C . THR A 1 296 ? 20.636 2.976 -22.172 1.00 50.94 296 THR A C 1
ATOM 2335 O O . THR A 1 296 ? 21.423 2.852 -21.234 1.00 50.94 296 THR A O 1
ATOM 2338 N N . PHE A 1 297 ? 20.768 2.272 -23.305 1.00 43.38 297 PHE A N 1
ATOM 2339 C CA . PHE A 1 297 ? 21.971 1.474 -23.606 1.00 43.38 297 PHE A CA 1
ATOM 2340 C C . PHE A 1 297 ? 23.121 2.313 -24.167 1.00 43.38 297 PHE A C 1
ATOM 2342 O O . PHE A 1 297 ? 22.865 3.138 -25.073 1.00 43.38 297 PHE A O 1
#

Solvent-accessible surface area (backbone atoms only — not comparable to full-atom values): 16340 Å² total; per-residue (Å²): 132,82,81,83,62,100,52,68,90,58,47,63,72,59,53,51,48,42,52,53,33,40,58,50,20,76,72,67,42,69,64,37,35,45,32,26,47,32,44,34,49,50,51,54,76,56,53,48,74,86,42,74,86,37,28,62,57,39,50,53,36,52,53,51,42,55,53,53,54,60,56,50,77,77,62,87,71,82,84,85,80,85,82,81,90,78,55,78,77,64,65,76,61,44,66,67,60,55,45,47,55,58,53,67,72,55,86,46,67,68,59,38,54,58,42,39,72,74,38,77,70,47,20,55,53,29,49,48,51,62,36,39,45,74,41,81,26,77,43,64,64,52,41,50,54,48,41,50,53,39,52,30,28,51,46,78,76,37,66,49,25,57,40,22,36,32,42,34,38,56,42,50,69,87,43,86,47,49,59,55,50,33,49,42,26,60,49,23,34,52,20,31,34,38,35,44,34,38,48,72,58,51,99,87,45,97,58,53,33,76,88,43,73,68,54,47,52,45,52,41,51,28,46,63,31,29,79,48,34,26,32,43,34,43,36,58,40,60,60,61,79,77,94,64,82,90,75,75,62,95,64,55,23,57,54,39,23,58,18,38,30,41,37,40,18,22,53,43,92,53,41,69,43,46,52,47,10,42,71,79,57,35,59,64,76,42,81,46,79,45,72,62,33,74,74,78,120

Secondary structure (DSSP, 8-state):
-----TTTTS-HHHHHHHHHHHHHHHTT-HHHHHHHHHHHHHHHHHS-TTSHHHHHHHHHHHHHHHHHHHHHHT---PPP-PPPPPPHHHHHS-HHHHHHHHHHT---HHHHHHHTTT-HHHHHHHHHHHHHS-EEE-SHHHHHHHHHHHHHHGGGT--GGGG--EEEEEE-TT-TTHHHHHHHHHH-TT--EEEEEE----TT-S-PBPP-HHHHHHHHHHHHT-TT--EEEEE---BPPPSS-----TTTTHHHHT-SEEEESS-GGGHHHHHHHHHHH----EEEE-TTSSTT-

Radius of gyration: 22.18 Å; Cα contacts (8 Å, |Δi|>4): 422; chains: 1; bounding box: 60×52×60 Å

Organism: NCBI:txid1128425

Mean predicted aligned error: 10.89 Å

Sequence (297 aa):
MTILSPNHLLEQTILDFTTATTRAALGGVENQRKTASLAHQFFVSLLDESNPAEKEKLTLFKDCLHALDAASVLASTKPRTEFIHLSVLQQVLRLADLLSIILSFVDSPQTLHAMTLVSRTIHRSAQARLWSYPRDLNTIELQVSFAFGASISGALSELLGLHVKRLHTLRLPTGENDRLLVKIAQLCPHVKDVRLFWADTGYDSDEMAVVTPELLFTLDSFLSALPHCTNLSLENYYHVPLDFTPTFSPNAHVPFTRLLSLHIQGFSFYFPIIMRGVREGGVLRHLEIGMNTFDTF

Foldseek 3Di:
DPPDDLCLLPDVVLVVVLVVLLVVLLVADPLSLLLNLLSLVLLLLQFDCVDPVRVVVNVVSVVSNVVSVVSVVVRDDDDDDDDDDDDPVCVPDPPLVVLLVVLVPVPDLVVLVVQLPVDVSSVQSSLLVNLQDAQAAEDSNSLSVVLSCQRSVVSVVHNSLCSHAHYEHEAELQRSCLSSLLSSLLSNQQHAHYEYEYDDPDPPDPSQRADDLVNQVSLLSNLVSHLNHAAYEYDDHGHDADPDQHDHDPCSLQSLLRHQYYHYEQPLSCVVSNVVSCVVHHPYNYYHYHPNNPPRD

Nearest PDB structures (foldseek):
  7wbu-assembly1_A  TM=3.635E-01  e=7.136E-02  Bos t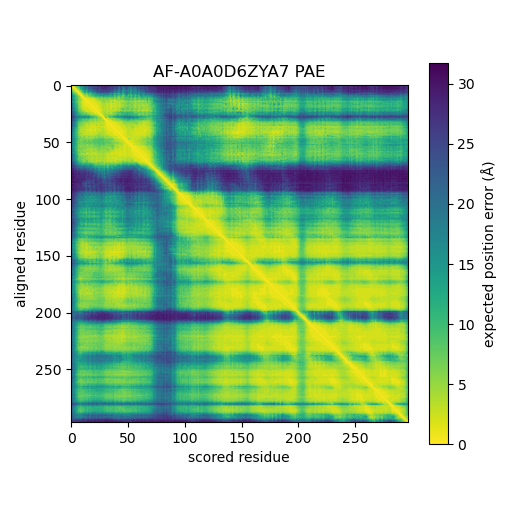aurus
  1szr-assembly2_A  TM=2.705E-01  e=2.237E-01  Trypanosoma brucei brucei
  2nv9-assembly1_A  TM=2.187E-01  e=6.674E-01  Paramecium bursaria Chlorella virus 1
  6dft-assembly3_I  TM=4.212E-01  e=9.288E+00  Trypanosoma brucei

pLDDT: mean 76.45, std 16.9, range [24.59, 97.5]